Protein AF-A0A3M7BT25-F1 (afdb_monomer)

Solvent-accessible surface area (backbone atoms only — not comparable to full-atom values): 16314 Å² total; per-residue (Å²): 135,89,82,91,86,90,86,83,86,86,82,91,78,93,76,90,85,81,88,81,86,83,82,84,92,84,82,90,82,85,86,85,88,80,88,79,84,90,80,88,80,91,83,79,93,80,90,79,74,86,74,76,74,72,72,67,70,75,70,74,77,58,72,69,70,72,64,50,100,51,77,85,62,49,74,52,58,91,49,48,82,67,73,62,35,52,73,81,82,48,70,52,34,68,79,30,53,45,66,25,34,26,70,43,77,41,87,31,75,42,41,80,25,35,30,27,37,29,41,29,64,46,93,89,49,104,47,74,45,80,43,34,28,70,28,28,54,91,67,55,68,68,41,76,30,34,33,12,57,71,40,69,100,43,74,55,15,29,33,28,50,67,79,51,64,67,68,40,51,23,13,43,24,28,70,46,74,73,62,28,37,71,39,36,67,48,36,48,27,31,26,34,34,64,42,75,40,76,92,78,46,31,27,37,32,34,41,76,87,67,50,75,47,78,34,54,18,75,17,42,26,27,30,30,40,23,16,53,47,70,66,75,73,58,79,69,96,45,70,71,57,46,47,60,66,30,65,45,38,68,47,82,67,88,75,84,57,72,90,81,46,62,100,89,112

Structure (mmCIF, N/CA/C/O backbone):
data_AF-A0A3M7BT25-F1
#
_entry.id   AF-A0A3M7BT25-F1
#
loop_
_atom_site.group_PDB
_atom_site.id
_atom_site.type_symbol
_atom_site.label_atom_id
_atom_site.label_alt_id
_atom_site.label_comp_id
_atom_site.label_asym_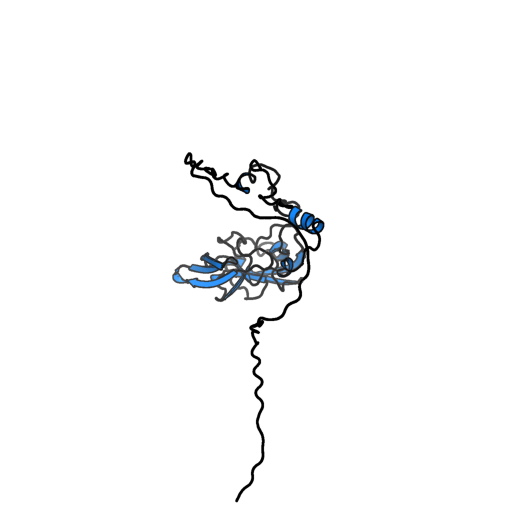id
_atom_site.label_entity_id
_atom_site.label_seq_id
_atom_site.pdbx_PDB_ins_code
_atom_site.Cartn_x
_atom_site.Cartn_y
_atom_site.Cartn_z
_atom_site.occupancy
_atom_site.B_iso_or_equiv
_atom_site.auth_seq_id
_atom_site.auth_comp_id
_atom_site.auth_asym_id
_atom_site.auth_atom_id
_atom_site.pdbx_PDB_model_num
ATOM 1 N N . ARG A 1 1 ? 48.568 -45.995 47.187 1.00 35.28 1 ARG A N 1
ATOM 2 C CA . ARG A 1 1 ? 48.588 -47.094 46.191 1.00 35.28 1 ARG A CA 1
ATOM 3 C C . ARG A 1 1 ? 48.254 -46.492 44.836 1.00 35.28 1 ARG A C 1
ATOM 5 O O . ARG A 1 1 ? 47.242 -45.820 44.724 1.00 35.28 1 ARG A O 1
ATOM 12 N N . SER A 1 2 ? 49.168 -46.647 43.888 1.00 30.34 2 SER A N 1
ATOM 13 C CA . SER A 1 2 ? 49.120 -46.165 42.507 1.00 30.34 2 SER A CA 1
ATOM 14 C C . SER A 1 2 ? 47.949 -46.734 41.707 1.00 30.34 2 SER A C 1
ATOM 16 O O . SER A 1 2 ? 47.623 -47.906 41.877 1.00 30.34 2 SER A O 1
ATOM 18 N N . THR A 1 3 ? 47.420 -45.959 40.758 1.00 33.28 3 THR A N 1
ATOM 19 C CA . THR A 1 3 ? 47.124 -46.426 39.388 1.00 33.28 3 THR A CA 1
ATOM 20 C C . THR A 1 3 ? 46.827 -45.228 38.480 1.00 33.28 3 THR A C 1
ATOM 22 O O . THR A 1 3 ? 45.961 -44.407 38.759 1.00 33.28 3 THR A O 1
ATOM 25 N N . LEU A 1 4 ? 47.625 -45.120 37.417 1.00 33.59 4 LEU A N 1
ATOM 26 C CA . LEU A 1 4 ? 47.429 -44.269 36.243 1.00 33.59 4 LEU A CA 1
ATOM 27 C C . LEU A 1 4 ? 46.441 -44.950 35.288 1.00 33.59 4 LEU A C 1
ATOM 29 O O . LEU A 1 4 ? 46.464 -46.173 35.215 1.00 33.59 4 LEU A O 1
ATOM 33 N N . LEU A 1 5 ? 45.656 -44.150 34.556 1.00 33.47 5 LEU A N 1
ATOM 34 C CA . LEU A 1 5 ? 45.035 -44.350 33.224 1.00 33.47 5 LEU A CA 1
ATOM 35 C C . LEU A 1 5 ? 44.034 -43.176 33.095 1.00 33.47 5 LEU A C 1
ATOM 37 O O . LEU A 1 5 ? 43.140 -43.050 33.916 1.00 33.47 5 LEU A O 1
ATOM 41 N N . GLY A 1 6 ? 44.176 -42.164 32.239 1.00 31.16 6 GLY A N 1
ATOM 42 C CA . GLY A 1 6 ? 44.464 -42.206 30.810 1.00 31.16 6 GLY A CA 1
ATOM 43 C C . GLY A 1 6 ? 43.181 -41.822 30.054 1.00 31.16 6 GLY A C 1
ATOM 44 O O . GLY A 1 6 ? 42.403 -42.699 29.712 1.00 31.16 6 GLY A O 1
ATOM 45 N N . GLY A 1 7 ? 42.937 -40.524 29.824 1.00 30.19 7 GLY A N 1
ATOM 46 C CA . GLY A 1 7 ? 41.763 -40.047 29.074 1.00 30.19 7 GLY A CA 1
ATOM 47 C C . GLY A 1 7 ? 41.755 -38.528 28.888 1.00 30.19 7 GLY A C 1
ATOM 48 O O . GLY A 1 7 ? 41.295 -37.796 29.757 1.00 30.19 7 GLY A O 1
ATOM 49 N N . ARG A 1 8 ? 42.317 -38.044 27.772 1.00 31.66 8 ARG A N 1
ATOM 50 C CA . ARG A 1 8 ? 42.294 -36.631 27.355 1.00 31.66 8 ARG A CA 1
ATOM 51 C C . ARG A 1 8 ? 41.113 -36.404 26.405 1.00 31.66 8 ARG A C 1
ATOM 53 O O . ARG A 1 8 ? 41.076 -37.010 25.339 1.00 31.66 8 ARG A O 1
ATOM 60 N N . GLU A 1 9 ? 40.195 -35.509 26.765 1.00 29.80 9 GLU A N 1
ATOM 61 C CA . GLU A 1 9 ? 39.169 -34.979 25.857 1.00 29.80 9 GLU A CA 1
ATOM 62 C C . GLU A 1 9 ? 39.788 -34.005 24.838 1.00 29.80 9 GLU A C 1
ATOM 64 O O . GLU A 1 9 ? 40.468 -33.038 25.193 1.00 29.80 9 GLU A O 1
ATOM 69 N N . LEU A 1 10 ? 39.534 -34.266 23.555 1.00 29.06 10 LEU A N 1
ATOM 70 C CA . LEU A 1 10 ? 39.938 -33.449 22.411 1.00 29.06 10 LEU A CA 1
ATOM 71 C C . LEU A 1 10 ? 38.915 -32.325 22.172 1.00 29.06 10 LEU A C 1
ATOM 73 O O . LEU A 1 10 ? 37.788 -32.577 21.752 1.00 29.06 10 LEU A O 1
ATOM 77 N N . ARG A 1 11 ? 39.321 -31.065 22.381 1.00 29.42 11 ARG A N 1
ATOM 78 C CA . ARG A 1 11 ? 38.614 -29.874 21.875 1.00 29.42 11 ARG A CA 1
ATOM 79 C C . ARG A 1 11 ? 39.219 -29.450 20.536 1.00 29.42 11 ARG A C 1
ATOM 81 O O . ARG A 1 11 ? 40.364 -29.010 20.489 1.00 29.42 11 ARG A O 1
ATOM 88 N N . ILE A 1 12 ? 38.433 -29.535 19.467 1.00 27.81 12 ILE A N 1
ATOM 89 C CA . ILE A 1 12 ? 38.791 -29.052 18.128 1.00 27.81 12 ILE A CA 1
ATOM 90 C C . ILE A 1 12 ? 38.560 -27.530 18.079 1.00 27.81 12 ILE A C 1
ATOM 92 O O . ILE A 1 12 ? 37.424 -27.067 18.163 1.00 27.81 12 ILE A O 1
ATOM 96 N N . ARG A 1 13 ? 39.638 -26.743 17.957 1.00 30.94 13 ARG A N 1
ATOM 97 C CA . ARG A 1 13 ? 39.611 -25.334 17.523 1.00 30.94 13 ARG A CA 1
ATOM 98 C C . ARG A 1 13 ? 40.289 -25.254 16.158 1.00 30.94 13 ARG A C 1
ATOM 100 O O . ARG A 1 13 ? 41.430 -25.679 16.025 1.00 30.94 13 ARG A O 1
ATOM 107 N N . ILE A 1 14 ? 39.589 -24.709 15.169 1.00 30.80 14 ILE A N 1
ATOM 108 C CA . ILE A 1 14 ? 40.122 -24.424 13.833 1.00 30.80 14 ILE A CA 1
ATOM 109 C C . ILE A 1 14 ? 40.561 -22.953 13.820 1.00 30.80 14 ILE A C 1
ATOM 111 O O . ILE A 1 14 ? 39.724 -22.068 13.988 1.00 30.80 14 ILE A O 1
ATOM 115 N N . SER A 1 15 ? 41.859 -22.709 13.632 1.00 30.77 15 SER A N 1
ATOM 116 C CA . SER A 1 15 ? 42.449 -21.394 13.337 1.00 30.77 15 SER A CA 1
ATOM 117 C C . SER A 1 15 ? 43.071 -21.444 11.934 1.00 30.77 15 SER A C 1
ATOM 119 O O . SER A 1 15 ? 43.760 -22.424 11.648 1.00 30.77 15 SER A O 1
ATOM 121 N N . PRO A 1 16 ? 42.883 -20.440 11.057 1.00 33.47 16 PRO A N 1
ATOM 122 C CA . PRO A 1 16 ?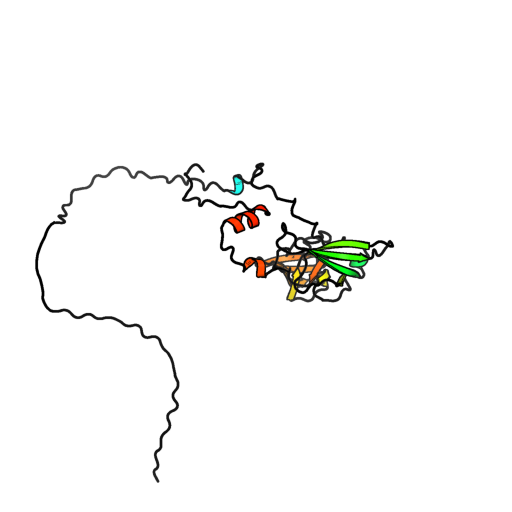 43.533 -20.418 9.748 1.00 33.47 16 PRO A CA 1
ATOM 123 C C . PRO A 1 16 ? 44.985 -19.932 9.857 1.00 33.47 16 PRO A C 1
ATOM 125 O O . PRO A 1 16 ? 45.249 -18.876 10.434 1.00 33.47 16 PRO A O 1
ATOM 128 N N . ALA A 1 17 ? 45.907 -20.709 9.290 1.00 31.00 17 ALA A N 1
ATOM 129 C CA . ALA A 1 17 ? 47.317 -20.374 9.133 1.00 31.00 17 ALA A CA 1
ATOM 130 C C . ALA A 1 17 ? 47.519 -19.360 7.993 1.00 31.00 17 ALA A C 1
ATOM 132 O O . ALA A 1 17 ? 46.952 -19.513 6.912 1.00 31.00 17 ALA A O 1
ATOM 133 N N . ALA A 1 18 ? 48.338 -18.339 8.246 1.00 32.41 18 ALA A N 1
ATOM 134 C CA . ALA A 1 18 ? 48.915 -17.465 7.233 1.00 32.41 18 ALA A CA 1
ATOM 135 C C . ALA A 1 18 ? 50.360 -17.924 6.994 1.00 32.41 18 ALA A C 1
ATOM 137 O O . ALA A 1 18 ? 51.182 -17.885 7.910 1.00 32.41 18 ALA A O 1
ATOM 138 N N . GLU A 1 19 ? 50.652 -18.399 5.786 1.00 32.16 19 GLU A N 1
ATOM 139 C CA . GLU A 1 19 ? 51.998 -18.789 5.373 1.00 32.16 19 GLU A CA 1
ATOM 140 C C . GLU A 1 19 ? 52.791 -17.553 4.933 1.00 32.16 19 GLU A C 1
ATOM 142 O O . GLU A 1 19 ? 52.460 -16.878 3.959 1.00 32.16 19 GLU A O 1
ATOM 147 N N . HIS A 1 20 ? 53.853 -17.263 5.684 1.00 29.73 20 HIS A N 1
ATOM 148 C CA . HIS A 1 20 ? 54.956 -16.400 5.277 1.00 29.73 20 HIS A CA 1
ATOM 149 C C . HIS A 1 20 ? 55.968 -17.248 4.499 1.00 29.73 20 HIS A C 1
ATOM 151 O O . HIS A 1 20 ? 56.608 -18.127 5.075 1.00 29.73 20 HIS A O 1
ATOM 157 N N . LEU A 1 21 ? 56.145 -16.963 3.210 1.00 29.98 21 LEU A N 1
ATOM 158 C CA . LEU A 1 21 ? 57.225 -17.524 2.399 1.00 29.98 21 LEU A CA 1
ATOM 159 C C . LEU A 1 21 ? 58.494 -16.680 2.585 1.00 29.98 21 LEU A C 1
ATOM 161 O O . LEU A 1 21 ? 58.547 -15.519 2.178 1.00 29.98 21 LEU A O 1
ATOM 165 N N . LYS A 1 22 ? 59.501 -17.281 3.225 1.00 29.41 22 LYS A N 1
ATOM 166 C CA . LYS A 1 22 ? 60.917 -16.921 3.088 1.00 29.41 22 LYS A CA 1
ATOM 167 C C . LYS A 1 22 ? 61.473 -17.711 1.904 1.00 29.41 22 LYS A C 1
ATOM 169 O O . LYS A 1 22 ? 61.204 -18.906 1.811 1.00 29.41 22 LYS A O 1
ATOM 174 N N . VAL A 1 23 ? 62.228 -17.060 1.027 1.00 33.03 23 VAL A N 1
ATOM 175 C CA . VAL A 1 23 ? 63.036 -17.730 0.004 1.00 33.03 23 VAL A CA 1
ATOM 176 C C . VAL A 1 23 ? 64.469 -17.261 0.201 1.00 33.03 23 VAL A C 1
ATOM 178 O O . VAL A 1 23 ? 64.724 -16.059 0.206 1.00 33.03 23 VAL A O 1
ATOM 181 N N . ASP A 1 24 ? 65.340 -18.236 0.445 1.00 28.86 24 ASP A N 1
ATOM 182 C CA . ASP A 1 24 ? 66.768 -18.091 0.698 1.00 28.86 24 ASP A CA 1
ATOM 183 C C . ASP A 1 24 ? 67.559 -17.947 -0.614 1.00 28.86 24 ASP A C 1
ATOM 185 O O . ASP A 1 24 ? 67.234 -18.560 -1.635 1.00 28.86 24 ASP A O 1
ATOM 189 N N . ASP A 1 25 ? 68.627 -17.154 -0.550 1.00 29.62 25 ASP A N 1
ATOM 190 C CA . ASP A 1 25 ? 69.616 -16.933 -1.604 1.00 29.62 25 ASP A CA 1
ATOM 191 C C . ASP A 1 25 ? 70.583 -18.126 -1.736 1.00 29.62 25 ASP A C 1
ATOM 193 O O . ASP A 1 25 ? 71.282 -18.444 -0.771 1.00 29.62 25 ASP A O 1
ATOM 197 N N . ASN A 1 26 ? 70.692 -18.747 -2.923 1.00 27.66 26 ASN A N 1
ATOM 198 C CA . ASN A 1 26 ? 71.968 -19.026 -3.618 1.00 27.66 26 ASN A CA 1
ATOM 199 C C . ASN A 1 26 ? 71.857 -20.001 -4.807 1.00 27.66 26 ASN A C 1
ATOM 201 O O . ASN A 1 26 ? 71.041 -20.916 -4.813 1.00 27.66 26 ASN A O 1
ATOM 205 N N . ALA A 1 27 ? 72.845 -19.855 -5.701 1.00 32.34 27 ALA A N 1
ATOM 206 C CA . ALA A 1 27 ? 73.341 -20.791 -6.720 1.00 32.34 27 ALA A CA 1
ATOM 207 C C . ALA A 1 27 ? 72.827 -20.631 -8.168 1.00 32.34 27 ALA A C 1
ATOM 209 O O . ALA A 1 27 ? 71.902 -21.295 -8.620 1.00 32.34 27 ALA A O 1
ATOM 210 N N . ASN A 1 28 ? 73.559 -19.783 -8.903 1.00 29.03 28 ASN A N 1
ATOM 211 C CA . ASN A 1 28 ? 74.178 -20.040 -10.211 1.00 29.03 28 ASN A CA 1
ATOM 212 C C . ASN A 1 28 ? 73.452 -20.966 -11.201 1.00 29.03 28 ASN A C 1
ATOM 214 O O . ASN A 1 28 ? 73.536 -22.186 -11.097 1.00 29.03 28 ASN A O 1
ATOM 218 N N . THR A 1 29 ? 72.924 -20.374 -12.274 1.00 33.56 29 THR A N 1
ATOM 219 C CA . THR A 1 29 ? 73.032 -20.895 -13.652 1.00 33.56 29 THR A CA 1
ATOM 220 C C . THR A 1 29 ? 72.596 -19.805 -14.640 1.00 33.56 29 THR A C 1
ATOM 222 O O . THR A 1 29 ? 71.417 -19.518 -14.803 1.00 33.56 29 THR A O 1
ATOM 225 N N . GLU A 1 30 ? 73.571 -19.165 -15.282 1.00 30.88 30 GLU A N 1
ATOM 226 C CA . GLU A 1 30 ? 73.396 -18.397 -16.525 1.00 30.88 30 GLU A CA 1
ATOM 227 C C . GLU A 1 30 ? 73.346 -19.388 -17.714 1.00 30.88 30 GLU A C 1
ATOM 229 O O . GLU A 1 30 ? 73.924 -20.475 -17.563 1.00 30.88 30 GLU A O 1
ATOM 234 N N . PRO A 1 31 ? 72.727 -19.084 -18.893 1.00 38.44 31 PRO A N 1
ATOM 235 C CA . PRO A 1 31 ? 73.414 -18.171 -19.821 1.00 38.44 31 PRO A CA 1
ATOM 236 C C . PRO A 1 31 ? 72.575 -17.418 -20.914 1.00 38.44 31 PRO A C 1
ATOM 238 O O . PRO A 1 31 ? 71.559 -17.885 -21.417 1.00 38.44 31 PRO A O 1
ATOM 241 N N . ILE A 1 32 ? 73.151 -16.274 -21.326 1.00 32.44 32 ILE A N 1
ATOM 242 C CA . ILE A 1 32 ? 73.226 -15.574 -22.643 1.00 32.44 32 ILE A CA 1
ATOM 243 C C . ILE A 1 32 ? 72.047 -14.844 -23.347 1.00 32.44 32 ILE A C 1
ATOM 245 O O . ILE A 1 32 ? 71.082 -15.452 -23.793 1.00 32.44 32 ILE A O 1
ATOM 249 N N . HIS A 1 33 ? 72.357 -13.561 -23.652 1.00 31.25 33 HIS A N 1
ATOM 250 C CA . HIS A 1 33 ? 72.032 -12.726 -24.841 1.00 31.25 33 HIS A CA 1
ATOM 251 C C . HIS A 1 33 ? 70.571 -12.217 -25.008 1.00 31.25 33 HIS A C 1
ATOM 253 O O . HIS A 1 33 ? 69.635 -12.995 -24.959 1.00 31.25 33 HIS A O 1
ATOM 259 N N . GLU A 1 34 ? 70.244 -10.942 -25.287 1.00 27.81 34 GLU A N 1
ATOM 260 C CA . GLU A 1 34 ? 71.008 -9.738 -25.653 1.00 27.81 34 GLU A CA 1
ATOM 261 C C . GLU A 1 34 ? 70.088 -8.484 -25.670 1.00 27.81 34 GLU A C 1
ATOM 263 O O . GLU A 1 34 ? 68.902 -8.624 -25.944 1.00 27.81 34 GLU A O 1
ATOM 268 N N . GLN A 1 35 ? 70.679 -7.284 -25.490 1.00 29.84 35 GLN A N 1
ATOM 269 C CA . GLN A 1 35 ? 70.254 -5.955 -26.014 1.00 29.84 35 GLN A CA 1
ATOM 270 C C . GLN A 1 35 ? 68.877 -5.384 -25.557 1.00 29.84 35 GLN A C 1
ATOM 272 O O . GLN A 1 35 ? 67.842 -6.006 -25.700 1.00 29.84 35 GLN A O 1
ATOM 277 N N . LEU A 1 36 ? 68.695 -4.145 -25.075 1.00 32.78 36 LEU A N 1
ATOM 278 C CA . LEU A 1 36 ? 69.490 -2.914 -25.087 1.00 32.78 36 LEU A CA 1
ATOM 279 C C . LEU A 1 36 ? 68.943 -1.921 -24.031 1.00 32.78 36 LEU A C 1
ATOM 281 O O . LEU A 1 36 ? 67.785 -1.520 -24.074 1.00 32.78 36 LEU A O 1
ATOM 285 N N . ARG A 1 37 ? 69.839 -1.493 -23.134 1.00 29.16 37 ARG A N 1
ATOM 286 C CA . ARG A 1 37 ? 70.090 -0.105 -22.685 1.00 29.16 37 ARG A CA 1
ATOM 287 C C . ARG A 1 37 ? 68.900 0.844 -22.437 1.00 29.16 37 ARG A C 1
ATOM 289 O O . ARG A 1 37 ? 68.496 1.594 -23.320 1.00 29.16 37 ARG A O 1
ATOM 296 N N . TRP A 1 38 ? 68.549 1.003 -21.159 1.00 27.11 38 TRP A N 1
ATOM 297 C CA . TRP A 1 38 ? 68.058 2.278 -20.625 1.00 27.11 38 TRP A CA 1
ATOM 298 C C . TRP A 1 38 ? 69.256 3.149 -20.222 1.00 27.11 38 TRP A C 1
ATOM 300 O O . TRP A 1 38 ? 69.867 2.922 -19.181 1.00 27.11 38 TRP A O 1
ATOM 310 N N . TYR A 1 39 ? 69.610 4.133 -21.051 1.00 29.16 39 TYR A N 1
ATOM 311 C CA . TYR A 1 39 ? 70.463 5.249 -20.633 1.00 29.16 39 TYR A CA 1
ATOM 312 C C . TYR A 1 39 ? 69.570 6.418 -20.223 1.00 29.16 39 TYR A C 1
ATOM 314 O O . TYR A 1 39 ? 68.878 7.007 -21.050 1.00 29.16 39 TYR A O 1
ATOM 322 N N . ALA A 1 40 ? 69.605 6.747 -18.935 1.00 32.84 40 ALA A N 1
ATOM 323 C CA . ALA A 1 40 ? 69.157 8.026 -18.419 1.00 32.84 40 ALA A CA 1
ATOM 324 C C . ALA A 1 40 ? 70.236 9.086 -18.690 1.00 32.84 40 ALA A C 1
ATOM 326 O O . ALA A 1 40 ? 71.409 8.873 -18.385 1.00 32.84 40 ALA A O 1
ATOM 327 N N . ALA A 1 41 ? 69.826 10.239 -19.213 1.00 31.44 41 ALA A N 1
ATOM 328 C CA . ALA A 1 41 ? 70.580 11.483 -19.117 1.00 31.44 41 ALA A CA 1
ATOM 329 C C . ALA A 1 41 ? 69.596 12.626 -18.792 1.00 31.44 41 ALA A C 1
ATOM 331 O O . ALA A 1 41 ? 68.538 12.699 -19.422 1.00 31.44 41 ALA A O 1
ATOM 332 N N . PRO A 1 42 ? 69.900 13.495 -17.811 1.00 41.66 42 PRO A N 1
ATOM 333 C CA . PRO A 1 42 ? 69.042 14.603 -17.409 1.00 41.66 42 PRO A CA 1
ATOM 334 C C . PRO A 1 42 ? 69.413 15.882 -18.171 1.00 41.66 42 PRO A C 1
ATOM 336 O O . PRO A 1 42 ? 70.592 16.203 -18.288 1.00 41.66 42 PRO A O 1
ATOM 339 N N . LEU A 1 43 ? 68.423 16.652 -18.632 1.00 34.62 43 LEU A N 1
ATOM 340 C CA . LEU A 1 43 ? 68.610 18.034 -19.099 1.00 34.62 43 LEU A CA 1
ATOM 341 C C . LEU A 1 43 ? 67.398 18.922 -18.731 1.00 34.62 43 LEU A C 1
ATOM 343 O O . LEU A 1 43 ? 66.332 18.397 -18.406 1.00 34.62 43 LEU A O 1
ATOM 347 N N . PRO A 1 44 ? 67.590 20.255 -18.664 1.00 34.47 44 PRO A N 1
ATOM 348 C CA . PRO A 1 44 ? 67.129 21.065 -17.543 1.00 34.47 44 PRO A CA 1
ATOM 349 C C . PRO A 1 44 ? 65.842 21.862 -17.799 1.00 34.47 44 PRO A C 1
ATOM 351 O O . PRO A 1 44 ? 65.448 22.136 -18.926 1.00 34.47 44 PRO A O 1
ATOM 354 N N . TYR A 1 45 ? 65.247 22.260 -16.673 1.00 33.69 45 TYR A N 1
ATOM 355 C CA . TYR A 1 45 ? 64.352 23.394 -16.421 1.00 33.69 45 TYR A CA 1
ATOM 356 C C . TYR A 1 45 ? 63.969 24.275 -17.628 1.00 33.69 45 TYR A C 1
ATOM 358 O O . TYR A 1 45 ? 64.720 25.161 -18.033 1.00 33.69 45 TYR A O 1
ATOM 366 N N . PHE A 1 46 ? 62.724 24.131 -18.091 1.00 31.31 46 PHE A N 1
ATOM 367 C CA . PHE A 1 46 ? 61.997 25.210 -18.757 1.00 31.31 46 PHE A CA 1
ATOM 368 C C . PHE A 1 46 ? 60.705 25.482 -17.985 1.00 31.31 46 PHE A C 1
ATOM 370 O O . PHE A 1 46 ? 59.746 24.714 -18.016 1.00 31.31 46 PHE A O 1
ATOM 377 N N . ARG A 1 47 ? 60.718 26.580 -17.229 1.00 38.38 47 ARG A N 1
ATOM 378 C CA . ARG A 1 47 ? 59.550 27.173 -16.583 1.00 38.38 47 ARG A CA 1
ATOM 379 C C . ARG A 1 47 ? 58.807 27.989 -17.635 1.00 38.38 47 ARG A C 1
ATOM 381 O O . ARG A 1 47 ? 59.355 28.972 -18.119 1.00 38.38 47 ARG A O 1
ATOM 388 N N . SER A 1 48 ? 57.566 27.641 -17.951 1.00 30.22 48 SER A N 1
ATOM 389 C CA . SER A 1 48 ? 56.512 28.638 -18.181 1.00 30.22 48 SER A CA 1
ATOM 390 C C . SER A 1 48 ? 55.153 27.992 -18.417 1.00 30.22 48 SER A C 1
ATOM 392 O O . SER A 1 48 ? 54.995 27.042 -19.178 1.00 30.22 48 SER A O 1
ATOM 394 N N . THR A 1 49 ? 54.177 28.606 -17.756 1.00 35.50 49 THR A N 1
ATOM 395 C CA . THR A 1 49 ? 52.731 28.444 -17.894 1.00 35.50 49 THR A CA 1
ATOM 396 C C . THR A 1 49 ? 52.182 27.096 -17.448 1.00 35.50 49 THR A C 1
ATOM 398 O O . THR A 1 49 ? 51.973 26.173 -18.229 1.00 35.50 49 THR A O 1
ATOM 401 N N . GLU A 1 50 ? 51.869 27.047 -16.152 1.00 36.84 50 GLU A N 1
ATOM 402 C CA . GLU A 1 50 ? 50.647 26.414 -15.667 1.00 36.84 50 GLU A CA 1
ATOM 403 C C . GLU A 1 50 ? 49.516 26.767 -16.638 1.00 36.84 50 GLU A C 1
ATOM 405 O O . GLU A 1 50 ? 48.928 27.847 -16.587 1.00 36.84 50 GLU A O 1
ATOM 410 N N . ARG A 1 51 ? 49.233 25.863 -17.577 1.00 32.88 51 ARG A N 1
ATOM 411 C CA . ARG A 1 51 ? 47.905 25.805 -18.156 1.00 32.88 51 ARG A CA 1
ATOM 412 C C . ARG A 1 51 ? 47.061 25.239 -17.031 1.00 32.88 51 ARG A C 1
ATOM 414 O O . ARG A 1 51 ? 47.037 24.035 -16.791 1.00 32.88 51 ARG A O 1
ATOM 421 N N . GLN A 1 52 ? 46.484 26.155 -16.271 1.00 37.50 52 GLN A N 1
ATOM 422 C CA . GLN A 1 52 ? 45.323 25.904 -15.452 1.00 37.50 52 GLN A CA 1
ATOM 423 C C . GLN A 1 52 ? 44.274 25.385 -16.437 1.00 37.50 52 GLN A C 1
ATOM 425 O O . GLN A 1 52 ? 43.579 26.147 -17.100 1.00 37.50 52 GLN A O 1
ATOM 430 N N . GLU A 1 53 ? 44.279 24.071 -16.672 1.00 41.03 53 GLU A N 1
ATOM 431 C CA . GLU A 1 53 ? 43.143 23.398 -17.268 1.00 41.03 53 GLU A CA 1
ATOM 432 C C . GLU A 1 53 ? 42.071 23.493 -16.197 1.00 41.03 53 GLU A C 1
ATOM 434 O O . GLU A 1 53 ? 41.910 22.623 -15.340 1.00 41.03 53 GLU A O 1
ATOM 439 N N . ASP A 1 54 ? 41.388 24.635 -16.216 1.00 38.66 54 ASP A N 1
ATOM 440 C CA . ASP A 1 54 ? 40.018 24.741 -15.796 1.00 38.66 54 ASP A CA 1
ATOM 441 C C . ASP A 1 54 ? 39.306 23.605 -16.529 1.00 38.66 54 ASP A C 1
ATOM 443 O O . ASP A 1 54 ? 38.868 23.728 -17.673 1.00 38.66 54 ASP A O 1
ATOM 447 N N . ALA A 1 55 ? 39.241 22.446 -15.871 1.00 40.22 55 ALA A N 1
ATOM 448 C CA . ALA A 1 55 ? 38.211 21.461 -16.092 1.00 40.22 55 ALA A CA 1
ATOM 449 C C . ALA A 1 55 ? 36.917 22.159 -15.680 1.00 40.22 55 ALA A C 1
ATOM 451 O O . ALA A 1 55 ? 36.367 21.925 -14.603 1.00 40.22 55 ALA A O 1
ATOM 452 N N . GLU A 1 56 ? 36.512 23.101 -16.533 1.00 42.94 56 GLU A N 1
ATOM 453 C CA . GLU A 1 56 ? 35.251 23.790 -16.554 1.00 42.94 56 GLU A CA 1
ATOM 454 C C . GLU A 1 56 ? 34.247 22.664 -16.442 1.00 42.94 56 GLU A C 1
ATOM 456 O O . GLU A 1 56 ? 34.135 21.814 -17.329 1.00 42.94 56 GLU A O 1
ATOM 461 N N . ALA A 1 57 ? 33.706 22.535 -15.233 1.00 48.19 57 ALA A N 1
ATOM 462 C CA . ALA A 1 57 ? 32.999 21.356 -14.804 1.00 48.19 57 ALA A CA 1
ATOM 463 C C . ALA A 1 57 ? 31.844 21.169 -15.774 1.00 48.19 57 ALA A C 1
ATOM 465 O O . ALA A 1 57 ? 30.832 21.856 -15.640 1.00 48.19 57 ALA A O 1
ATOM 466 N N . ALA A 1 58 ? 32.026 20.286 -16.766 1.00 44.06 58 ALA A N 1
ATOM 467 C CA . ALA A 1 58 ? 31.026 19.971 -17.764 1.00 44.06 58 ALA A CA 1
ATOM 468 C C . ALA A 1 58 ? 29.790 19.582 -16.971 1.00 44.06 58 ALA A C 1
ATOM 470 O O . ALA A 1 58 ? 29.750 18.525 -16.328 1.00 44.06 58 ALA A O 1
ATOM 471 N N . GLY A 1 59 ? 28.855 20.532 -16.885 1.00 49.44 59 GLY A N 1
ATOM 472 C CA . GLY A 1 59 ? 27.744 20.457 -15.964 1.00 49.44 59 GLY A CA 1
ATOM 473 C C . GLY A 1 59 ? 27.048 19.155 -16.272 1.00 49.44 59 GLY A C 1
ATOM 474 O O . GLY A 1 59 ? 26.574 18.971 -17.389 1.00 49.44 59 GLY A O 1
ATOM 475 N N . ARG A 1 60 ? 27.069 18.211 -15.325 1.00 51.47 60 ARG A N 1
ATOM 476 C CA . ARG A 1 60 ? 26.477 16.885 -15.511 1.00 51.47 60 ARG A CA 1
ATOM 477 C C . ARG A 1 60 ? 25.063 17.119 -16.027 1.00 51.47 60 ARG A C 1
ATOM 479 O O . ARG A 1 60 ? 24.232 17.576 -15.244 1.00 51.47 60 ARG A O 1
ATOM 486 N N . VAL A 1 61 ? 24.795 16.854 -17.309 1.00 51.25 61 VAL A N 1
ATOM 487 C CA . VAL A 1 61 ? 23.482 17.131 -17.899 1.00 51.25 61 VAL A CA 1
ATOM 488 C C . VAL A 1 61 ? 22.474 16.328 -17.095 1.00 51.25 61 VAL A C 1
ATOM 490 O O . VAL A 1 61 ? 22.422 15.092 -17.135 1.00 51.25 61 VAL A O 1
ATOM 493 N N . ILE A 1 62 ? 21.720 17.026 -16.246 1.00 58.28 62 ILE A N 1
ATOM 494 C CA . ILE A 1 62 ? 20.849 16.369 -15.289 1.00 58.28 62 ILE A CA 1
ATOM 495 C C . ILE A 1 62 ? 19.723 15.790 -16.129 1.00 58.28 62 ILE A C 1
ATOM 497 O O . ILE A 1 62 ? 18.827 16.498 -16.569 1.00 58.28 62 ILE A O 1
ATOM 501 N N . ARG A 1 63 ? 19.729 14.467 -16.317 1.00 57.44 63 ARG A N 1
ATOM 502 C CA . ARG A 1 63 ? 18.728 13.693 -17.081 1.00 57.44 63 ARG A CA 1
ATOM 503 C C . ARG A 1 63 ? 17.270 14.011 -16.702 1.00 57.44 63 ARG A C 1
ATOM 505 O O . ARG A 1 63 ? 16.345 13.667 -17.433 1.00 57.44 63 ARG A O 1
ATOM 512 N N . ASN A 1 64 ? 17.060 14.645 -15.548 1.00 55.66 64 ASN A N 1
ATOM 513 C CA . ASN A 1 64 ? 15.785 15.188 -15.097 1.00 55.66 64 ASN A CA 1
ATOM 514 C C . ASN A 1 64 ? 15.263 16.340 -15.987 1.00 55.66 64 ASN A C 1
ATOM 516 O O . ASN A 1 64 ? 14.054 16.432 -16.147 1.00 55.66 64 ASN A O 1
ATOM 520 N N . GLN A 1 65 ? 16.126 17.133 -16.636 1.00 54.56 65 GLN A N 1
ATOM 521 C CA . GLN A 1 65 ? 15.742 18.174 -17.604 1.00 54.56 65 GLN A CA 1
ATOM 522 C C . GLN A 1 65 ? 15.125 17.591 -18.889 1.00 54.56 65 GLN A C 1
ATOM 524 O O . GLN A 1 65 ? 14.220 18.190 -19.461 1.00 54.56 65 GLN A O 1
ATOM 529 N N . ARG A 1 66 ? 15.500 16.362 -19.292 1.00 55.41 66 ARG A N 1
ATOM 530 C CA . ARG A 1 66 ? 14.828 15.639 -20.393 1.00 55.41 66 ARG A CA 1
ATOM 531 C C . ARG A 1 66 ? 13.424 15.135 -20.017 1.00 55.41 66 ARG A C 1
ATOM 533 O O . ARG A 1 66 ? 12.659 14.770 -20.906 1.00 55.41 66 ARG A O 1
ATOM 540 N N . LYS A 1 67 ? 13.038 15.135 -18.730 1.00 60.66 67 LYS A N 1
ATOM 541 C CA . LYS A 1 67 ? 11.668 14.807 -18.274 1.00 60.66 67 LYS A CA 1
ATOM 542 C C . LYS A 1 67 ? 10.709 16.005 -18.399 1.00 60.66 67 LYS A C 1
ATOM 544 O O . LYS A 1 67 ? 9.893 16.227 -17.509 1.00 60.66 67 LYS A O 1
ATOM 549 N N . GLY A 1 68 ? 10.83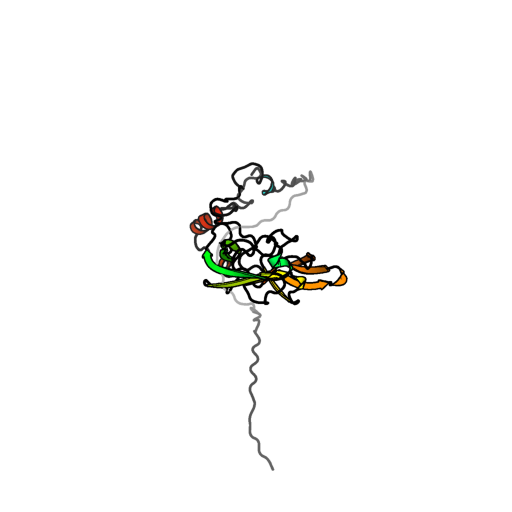3 16.778 -19.477 1.00 60.75 68 GLY A N 1
ATOM 550 C CA . GLY A 1 68 ? 9.910 17.855 -19.842 1.00 60.75 68 GLY A CA 1
ATOM 551 C C . GLY A 1 68 ? 8.703 17.345 -20.641 1.00 60.75 68 GLY A C 1
ATOM 552 O O . GLY A 1 68 ? 8.329 16.179 -20.541 1.00 60.75 68 GLY A O 1
ATOM 553 N N . ARG A 1 69 ? 8.128 18.211 -21.485 1.00 58.59 69 ARG A N 1
ATOM 554 C CA . ARG A 1 69 ? 6.942 17.979 -22.349 1.00 58.59 69 ARG A CA 1
ATOM 555 C C . ARG A 1 69 ? 7.034 16.807 -23.355 1.00 58.59 69 ARG A C 1
ATOM 557 O O . ARG A 1 69 ? 6.095 16.597 -24.116 1.00 58.59 69 ARG A O 1
ATOM 564 N N . GLY A 1 70 ? 8.134 16.055 -23.391 1.00 63.88 70 GLY A N 1
ATOM 565 C CA . GLY A 1 70 ? 8.345 14.955 -24.335 1.00 63.88 70 GLY A CA 1
ATOM 566 C C . GLY A 1 70 ? 7.608 13.661 -23.964 1.00 63.88 70 GLY A C 1
ATOM 567 O O . GLY A 1 70 ? 7.479 13.308 -22.791 1.00 63.88 70 GLY A O 1
ATOM 568 N N . SER A 1 71 ? 7.198 12.894 -24.979 1.00 64.06 71 SER A N 1
ATOM 569 C CA . SER A 1 71 ? 6.479 11.611 -24.844 1.00 64.06 71 SER A CA 1
ATOM 570 C C . SER A 1 71 ? 7.290 10.488 -24.179 1.00 64.06 71 SER A C 1
ATOM 572 O O . SER A 1 71 ? 6.721 9.517 -23.680 1.00 64.06 71 SER A O 1
ATOM 574 N N . ILE A 1 72 ? 8.619 10.635 -24.126 1.00 63.91 72 ILE A N 1
ATOM 575 C CA . ILE A 1 72 ? 9.579 9.637 -23.619 1.00 63.91 72 ILE A CA 1
ATOM 576 C C . ILE A 1 72 ? 9.334 9.294 -22.139 1.00 63.91 72 ILE A C 1
ATOM 578 O O . ILE A 1 72 ? 9.634 8.187 -21.693 1.00 63.91 72 ILE A O 1
ATOM 582 N N . PHE A 1 73 ? 8.778 10.231 -21.366 1.00 66.44 73 PHE A N 1
ATOM 583 C CA . PHE A 1 73 ? 8.514 10.052 -19.939 1.00 66.44 73 PHE A CA 1
ATOM 584 C C . PHE A 1 73 ? 7.024 10.138 -19.592 1.00 66.44 73 PHE A C 1
ATOM 586 O O . PHE A 1 73 ? 6.686 10.445 -18.448 1.00 66.44 73 PHE A O 1
ATOM 593 N N . THR A 1 74 ? 6.119 9.863 -20.529 1.00 71.44 74 THR A N 1
ATOM 594 C CA . THR A 1 74 ? 4.680 9.804 -20.234 1.00 71.44 74 THR A CA 1
ATOM 595 C C . THR A 1 74 ? 4.340 8.528 -19.458 1.00 71.44 74 THR A C 1
ATOM 597 O O . THR A 1 74 ? 4.911 7.463 -19.686 1.00 71.44 74 THR A O 1
ATOM 600 N N . ALA A 1 75 ? 3.426 8.618 -18.489 1.00 68.88 75 ALA A N 1
ATOM 601 C CA . ALA A 1 75 ? 2.945 7.439 -17.775 1.00 68.88 75 ALA A CA 1
ATOM 602 C C . ALA A 1 75 ? 2.054 6.583 -18.692 1.00 68.88 75 ALA A C 1
ATOM 604 O O . ALA A 1 75 ? 1.051 7.065 -19.212 1.00 68.88 75 ALA A O 1
ATOM 605 N N . HIS A 1 76 ? 2.384 5.301 -18.860 1.00 73.88 76 HIS A N 1
ATOM 606 C CA . HIS A 1 76 ? 1.548 4.363 -19.609 1.00 73.88 76 HIS A CA 1
ATOM 607 C C . HIS A 1 76 ? 0.358 3.909 -18.751 1.00 73.88 76 HIS A C 1
ATOM 609 O O . HIS A 1 76 ? 0.483 3.025 -17.908 1.00 73.88 76 HIS A O 1
ATOM 615 N N . THR A 1 77 ? -0.807 4.525 -18.947 1.00 74.12 77 THR A N 1
ATOM 616 C CA . THR A 1 77 ? -2.033 4.219 -18.186 1.00 74.12 77 THR A CA 1
ATOM 617 C C . THR A 1 77 ? -2.864 3.083 -18.777 1.00 74.12 77 THR A C 1
ATOM 619 O O . THR A 1 77 ? -3.635 2.480 -18.040 1.00 74.12 77 THR A O 1
ATOM 622 N N . ARG A 1 78 ? -2.670 2.723 -20.056 1.00 79.06 78 ARG A N 1
ATOM 623 C CA . ARG A 1 78 ? -3.451 1.683 -20.766 1.00 79.06 78 ARG A CA 1
ATOM 624 C C . ARG A 1 78 ? -3.465 0.316 -20.070 1.00 79.06 78 ARG A C 1
ATOM 626 O O . ARG A 1 78 ? -4.391 -0.460 -20.259 1.00 79.06 78 ARG A O 1
ATOM 633 N N . LEU A 1 79 ? -2.419 0.002 -19.308 1.00 81.75 79 LEU A N 1
ATOM 634 C CA . LEU A 1 79 ? -2.254 -1.293 -18.645 1.00 81.75 79 LEU A CA 1
ATOM 635 C C . LEU A 1 79 ? -2.677 -1.285 -17.172 1.00 81.75 79 LEU A C 1
ATOM 637 O O . LEU A 1 79 ? -2.593 -2.331 -16.534 1.00 81.75 79 LEU A O 1
ATOM 641 N N . ASN A 1 80 ? -3.121 -0.136 -16.649 1.00 83.88 80 ASN A N 1
ATOM 642 C CA . ASN A 1 80 ? -3.734 -0.047 -15.329 1.00 83.88 80 ASN A CA 1
ATOM 643 C C . ASN A 1 80 ? -5.190 -0.493 -15.445 1.00 83.88 80 ASN A C 1
ATOM 645 O O . ASN A 1 80 ? -6.007 0.217 -16.028 1.00 83.88 80 ASN A O 1
ATOM 649 N N . LYS A 1 81 ? -5.521 -1.655 -14.883 1.00 87.50 81 LYS A N 1
ATOM 650 C CA . LYS A 1 81 ? -6.875 -2.219 -15.014 1.00 87.50 81 LYS A CA 1
ATOM 651 C C . LYS A 1 81 ? -7.944 -1.403 -14.291 1.00 87.50 81 LYS A C 1
ATOM 653 O O . LYS A 1 81 ? -9.049 -1.256 -14.799 1.00 87.50 81 LYS A O 1
ATOM 658 N N . ALA A 1 82 ? -7.632 -0.919 -13.092 1.00 89.56 82 ALA A N 1
ATOM 659 C CA . ALA A 1 82 ? -8.578 -0.207 -12.242 1.00 89.56 82 ALA A CA 1
ATOM 660 C C . ALA A 1 82 ? -7.851 0.695 -11.226 1.00 89.56 82 ALA A C 1
ATOM 662 O O . ALA A 1 82 ? -6.673 0.473 -10.910 1.00 89.56 82 ALA A O 1
ATOM 663 N N . PRO A 1 83 ? -8.522 1.726 -10.684 1.00 89.81 83 PRO A N 1
ATOM 664 C CA . PRO A 1 83 ? -7.957 2.536 -9.615 1.00 89.81 83 PRO A CA 1
ATOM 665 C C . PRO A 1 83 ? -7.865 1.726 -8.314 1.00 89.81 83 PRO A C 1
ATOM 667 O O . PRO A 1 83 ? -8.875 1.353 -7.734 1.00 89.81 83 PRO A O 1
ATOM 670 N N . ALA A 1 84 ? -6.651 1.498 -7.806 1.00 91.44 84 ALA A N 1
ATOM 671 C CA . ALA A 1 84 ? -6.457 0.784 -6.539 1.00 91.44 84 ALA A CA 1
ATOM 672 C C . ALA A 1 84 ? -6.692 1.699 -5.325 1.00 91.44 84 ALA A C 1
ATOM 674 O O . ALA A 1 84 ? -5.735 2.146 -4.686 1.00 91.44 84 ALA A O 1
ATOM 675 N N . LYS A 1 85 ? -7.944 2.065 -5.065 1.00 92.75 85 LYS A N 1
ATOM 676 C CA . LYS A 1 85 ? -8.339 2.995 -4.001 1.00 92.75 85 LYS A CA 1
ATOM 677 C C . LYS A 1 85 ? -9.178 2.251 -2.973 1.00 92.75 85 LYS A C 1
ATOM 679 O O . LYS A 1 85 ? -10.053 1.488 -3.359 1.00 92.75 85 LYS A O 1
ATOM 684 N N . LEU A 1 86 ? -8.955 2.515 -1.684 1.00 92.81 86 LEU A N 1
ATOM 685 C CA . LEU A 1 86 ? -9.873 2.084 -0.619 1.00 92.81 86 LEU A CA 1
ATOM 686 C C . LEU A 1 86 ? -11.287 2.603 -0.898 1.00 92.81 86 LEU A C 1
ATOM 688 O O . LEU A 1 86 ? -11.459 3.504 -1.717 1.00 92.81 86 LEU A O 1
ATOM 692 N N . ARG A 1 87 ? -12.305 2.086 -0.215 1.00 92.62 87 ARG A N 1
ATOM 693 C CA . ARG A 1 87 ? -13.670 2.612 -0.335 1.00 92.62 87 ARG A CA 1
ATOM 694 C C . ARG A 1 87 ? -13.745 4.096 0.023 1.00 92.62 87 ARG A C 1
ATOM 696 O O . ARG A 1 87 ? -12.895 4.642 0.739 1.00 92.62 87 ARG A O 1
ATOM 703 N N . THR A 1 88 ? -14.775 4.761 -0.480 1.00 90.38 88 THR A N 1
ATOM 704 C CA . THR A 1 88 ? -15.123 6.114 -0.035 1.00 90.38 88 THR A CA 1
ATOM 705 C C . THR A 1 88 ? -15.393 6.107 1.470 1.00 90.38 88 THR A C 1
ATOM 707 O O . THR A 1 88 ? -16.020 5.184 1.977 1.00 90.38 88 THR A O 1
ATOM 710 N N . TYR A 1 89 ? -14.896 7.116 2.186 1.00 89.56 89 TYR A N 1
ATOM 711 C CA . TYR A 1 89 ? -15.032 7.194 3.641 1.00 89.56 89 TYR A CA 1
ATOM 712 C C . TYR A 1 89 ? -16.438 7.655 4.054 1.00 89.56 89 TYR A C 1
ATOM 714 O O . TYR A 1 89 ? -16.685 8.848 4.271 1.00 89.56 89 TYR A O 1
ATOM 722 N N . ASP A 1 90 ? -17.361 6.697 4.107 1.00 89.38 90 ASP A N 1
ATOM 723 C CA . ASP A 1 90 ? -18.777 6.888 4.414 1.00 89.38 90 ASP A CA 1
ATOM 724 C C . ASP A 1 90 ? -19.086 6.802 5.923 1.00 89.38 90 ASP A C 1
ATOM 726 O O . ASP A 1 90 ? -18.201 6.656 6.769 1.00 89.38 90 ASP A O 1
ATOM 730 N N . TYR A 1 91 ? -20.363 6.956 6.278 1.00 88.44 91 TYR A N 1
ATOM 731 C CA . TYR A 1 91 ? -20.824 6.868 7.665 1.00 88.44 91 TYR A CA 1
ATOM 732 C C . TYR A 1 91 ? -20.676 5.455 8.252 1.00 88.44 91 TYR A C 1
ATOM 734 O O . TYR A 1 91 ? -20.359 5.326 9.437 1.00 88.44 91 TYR A O 1
ATOM 742 N N . ALA A 1 92 ? -20.875 4.417 7.430 1.00 87.94 92 ALA A N 1
ATOM 743 C CA . ALA A 1 92 ? -20.793 3.023 7.853 1.00 87.94 92 ALA A CA 1
ATOM 744 C C . ALA A 1 92 ? -19.372 2.666 8.310 1.00 87.94 92 ALA A C 1
ATOM 746 O O . ALA A 1 92 ? -19.204 2.059 9.364 1.00 87.94 92 ALA A O 1
ATOM 747 N N . GLU A 1 93 ? -18.345 3.114 7.585 1.00 88.38 93 GLU A N 1
ATOM 748 C CA . GLU A 1 93 ? -16.949 2.910 7.980 1.00 88.38 93 GLU A CA 1
ATOM 749 C C . GLU A 1 93 ? -16.528 3.749 9.196 1.00 88.38 93 GLU A C 1
ATOM 751 O O . GLU A 1 93 ? -15.668 3.318 9.967 1.00 88.38 93 GLU A O 1
ATOM 756 N N . ARG A 1 94 ? -17.127 4.933 9.394 1.00 88.19 94 ARG A N 1
ATOM 757 C CA . ARG A 1 94 ? -16.824 5.817 10.537 1.00 88.19 94 ARG A CA 1
ATOM 758 C C . ARG A 1 94 ? -17.296 5.249 11.873 1.00 88.19 94 ARG A C 1
ATOM 760 O O . ARG A 1 94 ? -16.549 5.306 12.848 1.00 88.19 94 ARG A O 1
ATOM 767 N N . HIS A 1 95 ? -18.532 4.756 11.923 1.00 88.81 95 HIS A N 1
ATOM 768 C CA . HIS A 1 95 ? -19.185 4.356 13.178 1.00 88.81 95 HIS A CA 1
ATOM 769 C C . HIS A 1 95 ? -19.279 2.841 13.364 1.00 88.81 95 HIS A C 1
ATOM 771 O O . HIS A 1 95 ? -19.457 2.376 14.487 1.00 88.81 95 HIS A O 1
ATOM 777 N N . GLY A 1 96 ? -19.148 2.067 12.289 1.00 91.19 96 GLY A N 1
ATOM 778 C CA . GLY A 1 96 ? -19.265 0.618 12.323 1.00 91.19 96 GLY A CA 1
ATOM 779 C C . GLY A 1 96 ? -18.242 -0.048 11.419 1.00 91.19 96 GLY A C 1
ATOM 780 O O . GLY A 1 96 ? -17.052 0.277 11.447 1.00 91.19 96 GLY A O 1
ATOM 781 N N . TYR A 1 97 ? -18.715 -1.015 10.644 1.00 92.44 97 TYR A N 1
ATOM 782 C CA . TYR A 1 97 ? -17.957 -1.648 9.582 1.00 92.44 97 TYR A CA 1
ATOM 783 C C . TYR A 1 97 ? -18.892 -2.045 8.440 1.00 92.44 97 TYR A C 1
ATOM 785 O O . TYR A 1 97 ? -20.086 -2.272 8.633 1.00 92.44 97 TYR A O 1
ATOM 793 N N . ILE A 1 98 ? -18.330 -2.184 7.246 1.00 93.44 98 ILE A N 1
ATOM 794 C CA . ILE A 1 98 ? -18.991 -2.766 6.086 1.00 93.44 98 ILE A CA 1
ATOM 795 C C . ILE A 1 98 ? -18.258 -4.043 5.680 1.00 93.44 98 ILE A C 1
ATOM 797 O O . ILE A 1 98 ? -17.028 -4.085 5.604 1.00 93.44 98 ILE A O 1
ATOM 801 N N . ARG A 1 99 ? -19.026 -5.106 5.433 1.00 93.88 99 ARG A N 1
ATOM 802 C CA . ARG A 1 99 ? -18.498 -6.397 4.987 1.00 93.88 99 ARG A CA 1
ATOM 803 C C . ARG A 1 99 ? -18.473 -6.455 3.462 1.00 93.88 99 ARG A C 1
ATOM 805 O O . ARG A 1 99 ? -19.496 -6.240 2.809 1.00 93.88 99 ARG A O 1
ATOM 812 N N . GLY A 1 100 ? -17.318 -6.798 2.912 1.00 94.88 100 GLY A N 1
ATOM 813 C CA . GLY A 1 100 ? -17.113 -7.117 1.506 1.00 94.88 100 GLY A CA 1
ATOM 814 C C . GLY A 1 100 ? -16.629 -8.552 1.316 1.00 94.88 100 GLY A C 1
ATOM 815 O O . GLY A 1 100 ? -16.122 -9.176 2.246 1.00 94.88 100 GLY A O 1
ATOM 816 N N . VAL A 1 101 ? -16.789 -9.074 0.103 1.00 96.12 101 VAL A N 1
ATOM 817 C CA . VAL A 1 101 ? -16.277 -10.391 -0.308 1.00 96.12 101 VAL A CA 1
ATOM 818 C C . VAL A 1 101 ? -15.279 -10.202 -1.438 1.00 96.12 101 VAL A C 1
ATOM 820 O O . VAL A 1 101 ? -15.586 -9.539 -2.434 1.00 96.12 101 VAL A O 1
ATOM 823 N N . VAL A 1 102 ? -14.092 -10.792 -1.312 1.00 96.94 102 VAL A N 1
ATOM 824 C CA . VAL A 1 102 ? -13.098 -10.822 -2.390 1.00 96.94 102 VAL A CA 1
ATOM 825 C C . VAL A 1 102 ? -13.628 -11.717 -3.509 1.00 96.94 102 VAL A C 1
ATOM 827 O O . VAL A 1 102 ? -13.757 -12.924 -3.337 1.00 96.94 102 VAL A O 1
ATOM 830 N N . ARG A 1 103 ? -13.952 -11.142 -4.666 1.00 95.81 103 ARG A N 1
ATOM 831 C CA . ARG A 1 103 ? -14.437 -11.900 -5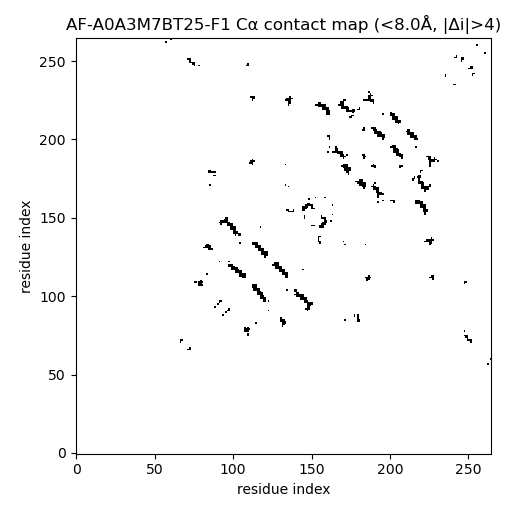.829 1.00 95.81 103 ARG A CA 1
ATOM 832 C C . ARG A 1 103 ? -13.293 -12.516 -6.619 1.00 95.81 103 ARG A C 1
ATOM 834 O O . ARG A 1 103 ? -13.368 -13.673 -7.003 1.00 95.81 103 ARG A O 1
ATOM 841 N N . GLU A 1 104 ? -12.255 -11.728 -6.868 1.00 95.62 104 GLU A N 1
ATOM 842 C CA . GLU A 1 104 ? -11.164 -12.096 -7.767 1.00 95.62 104 GLU A CA 1
ATOM 843 C C . GLU A 1 104 ? -9.891 -11.336 -7.376 1.00 95.62 104 GLU A C 1
ATOM 845 O O . GLU A 1 104 ? -9.955 -10.155 -7.019 1.00 95.62 104 GLU A O 1
ATOM 850 N N . ILE A 1 105 ? -8.735 -11.993 -7.489 1.00 95.19 105 ILE A N 1
ATOM 851 C CA . ILE A 1 105 ? -7.422 -11.351 -7.393 1.00 95.19 105 ILE A CA 1
ATOM 852 C C . ILE A 1 105 ? -6.851 -11.236 -8.803 1.00 95.19 105 ILE A C 1
ATOM 854 O O . ILE A 1 105 ? -6.612 -12.226 -9.488 1.00 95.19 105 ILE A O 1
ATOM 858 N N . VAL A 1 106 ? -6.639 -10.004 -9.244 1.00 94.19 106 VAL A N 1
ATOM 859 C CA . VAL A 1 106 ? -6.323 -9.659 -10.623 1.00 94.19 106 VAL A CA 1
ATOM 860 C C . VAL A 1 106 ? -4.889 -9.165 -10.727 1.00 94.19 106 VAL A C 1
ATOM 862 O O . VAL A 1 106 ? -4.473 -8.236 -10.035 1.00 94.19 106 VAL A O 1
ATOM 865 N N . HIS A 1 107 ? -4.138 -9.727 -11.671 1.00 92.19 107 HIS A N 1
ATOM 866 C CA . HIS A 1 107 ? -2.834 -9.188 -12.037 1.00 92.19 107 HIS A CA 1
ATOM 867 C C . HIS A 1 107 ? -2.983 -7.840 -12.765 1.00 92.19 107 HIS A C 1
ATOM 869 O O . HIS A 1 107 ? -3.580 -7.790 -13.844 1.00 92.19 107 HIS A O 1
ATOM 875 N N . ASP A 1 108 ? -2.439 -6.764 -12.195 1.00 89.56 108 ASP A N 1
ATOM 876 C CA . ASP A 1 108 ? -2.366 -5.428 -12.801 1.00 89.56 108 ASP A CA 1
ATOM 877 C C . ASP A 1 108 ? -0.935 -5.186 -13.305 1.00 89.56 108 ASP A C 1
ATOM 879 O O . ASP A 1 108 ? 0.006 -5.143 -12.523 1.00 89.56 108 ASP A O 1
ATOM 883 N N . ALA A 1 109 ? -0.721 -5.080 -14.617 1.00 84.88 109 ALA A N 1
ATOM 884 C CA . ALA A 1 109 ? 0.643 -5.012 -15.158 1.00 84.88 109 ALA A CA 1
ATOM 885 C C . ALA A 1 109 ? 1.314 -3.650 -14.888 1.00 84.88 109 ALA A C 1
ATOM 887 O O . ALA A 1 109 ? 2.536 -3.573 -14.706 1.00 84.88 109 ALA A O 1
ATOM 888 N N . GLY A 1 110 ? 0.521 -2.571 -14.843 1.00 82.69 110 GLY A N 1
ATOM 889 C CA . GLY A 1 110 ? 1.018 -1.214 -14.596 1.00 82.69 110 GLY A CA 1
ATOM 890 C C . GLY A 1 110 ? 1.417 -0.966 -13.136 1.00 82.69 110 GLY A C 1
ATOM 891 O O . GLY A 1 110 ? 2.342 -0.198 -12.849 1.00 82.69 110 GLY A O 1
ATOM 892 N N . ARG A 1 111 ? 0.802 -1.693 -12.200 1.00 82.19 111 ARG A N 1
ATOM 893 C CA . ARG A 1 111 ? 1.034 -1.601 -10.758 1.00 82.19 111 ARG A CA 1
ATOM 894 C C . ARG A 1 111 ? 1.687 -2.894 -10.305 1.00 82.19 111 ARG A C 1
ATOM 896 O O . ARG A 1 111 ? 1.076 -3.938 -10.335 1.00 82.19 111 ARG A O 1
ATOM 903 N N . GLY A 1 112 ? 2.946 -2.861 -9.873 1.00 84.75 112 GLY A N 1
ATOM 904 C CA . GLY A 1 112 ? 3.677 -4.096 -9.533 1.00 84.75 112 GLY A CA 1
ATOM 905 C C . GLY A 1 112 ? 3.007 -5.011 -8.489 1.00 84.75 112 GLY A C 1
ATOM 906 O O . GLY A 1 112 ? 3.456 -6.144 -8.356 1.00 84.75 112 GLY A O 1
ATOM 907 N N . ALA A 1 113 ? 1.986 -4.522 -7.775 1.00 92.38 113 ALA A N 1
ATOM 908 C CA . ALA A 1 113 ? 1.151 -5.258 -6.834 1.00 92.38 113 ALA A CA 1
ATOM 909 C C . ALA A 1 113 ? -0.169 -5.721 -7.489 1.00 92.38 113 ALA A C 1
ATOM 911 O O . ALA A 1 113 ? -0.768 -4.946 -8.242 1.00 92.38 113 ALA A O 1
ATOM 912 N N . PRO A 1 114 ? -0.658 -6.934 -7.176 1.00 94.56 114 PRO A N 1
ATOM 913 C CA . PRO A 1 114 ? -1.959 -7.399 -7.644 1.00 94.56 114 PRO A CA 1
ATOM 914 C C . PRO A 1 114 ? -3.112 -6.610 -7.005 1.00 94.56 114 PRO A C 1
ATOM 916 O O . PRO A 1 114 ? -2.970 -5.997 -5.943 1.00 94.56 114 PRO A O 1
ATOM 919 N N . LEU A 1 115 ? -4.267 -6.634 -7.667 1.00 95.06 115 LEU A N 1
ATOM 920 C CA . LEU A 1 115 ? -5.493 -5.994 -7.200 1.00 95.06 115 LEU A CA 1
ATOM 921 C C . LEU A 1 115 ? -6.481 -7.029 -6.679 1.00 95.06 115 LEU A C 1
ATOM 923 O O . LEU A 1 115 ? -6.669 -8.066 -7.302 1.00 95.06 115 LEU A O 1
ATOM 927 N N . ALA A 1 116 ? -7.171 -6.714 -5.592 1.00 96.19 116 ALA A N 1
ATOM 928 C CA . ALA A 1 116 ? -8.337 -7.460 -5.144 1.00 96.19 116 ALA A CA 1
ATOM 929 C C . ALA A 1 116 ? -9.602 -6.729 -5.610 1.00 96.19 116 ALA A C 1
ATOM 931 O O . ALA A 1 116 ? -9.806 -5.562 -5.269 1.00 96.19 116 ALA A O 1
ATOM 932 N N . LYS A 1 117 ? -10.459 -7.408 -6.379 1.00 95.88 117 LYS A N 1
ATOM 933 C CA . LYS A 1 117 ? -11.831 -6.956 -6.633 1.00 95.88 117 LYS A CA 1
ATOM 934 C C . LYS A 1 117 ? -12.688 -7.389 -5.454 1.00 95.88 117 LYS A C 1
ATOM 936 O O . LYS A 1 117 ? -12.949 -8.581 -5.284 1.00 95.88 117 LYS A O 1
ATOM 941 N N . VAL A 1 118 ? -13.125 -6.433 -4.649 1.00 95.94 118 VAL A N 1
ATOM 942 C CA . VAL A 1 118 ? -13.952 -6.688 -3.472 1.00 95.94 118 VAL A CA 1
ATOM 943 C C . VAL A 1 118 ? -15.343 -6.141 -3.718 1.00 95.94 118 VAL A C 1
ATOM 945 O O . VAL A 1 118 ? -15.532 -4.986 -4.090 1.00 95.94 118 VAL A O 1
ATOM 948 N N . MET A 1 119 ? -16.330 -7.000 -3.523 1.00 95.38 119 MET A N 1
ATOM 949 C CA . MET A 1 119 ? -17.729 -6.657 -3.679 1.00 95.38 119 MET A CA 1
ATOM 950 C C . MET A 1 119 ? -18.323 -6.336 -2.314 1.00 95.38 119 MET A C 1
ATOM 952 O O . MET A 1 119 ? -18.373 -7.199 -1.438 1.00 95.38 119 MET A O 1
ATOM 956 N N . PHE A 1 120 ? -18.799 -5.109 -2.156 1.00 94.00 120 PHE A N 1
ATOM 957 C CA . PHE A 1 120 ? -19.515 -4.647 -0.975 1.00 94.00 120 PHE A CA 1
ATOM 958 C C . PHE A 1 120 ? -21.002 -4.565 -1.262 1.00 94.00 120 PHE A C 1
ATOM 960 O O . PHE A 1 120 ? -21.425 -4.217 -2.366 1.00 94.00 120 PHE A O 1
ATOM 967 N N . ARG A 1 121 ? -21.803 -4.843 -0.240 1.00 90.56 121 ARG A N 1
ATOM 968 C CA . ARG A 1 121 ? -23.234 -4.560 -0.275 1.00 90.56 121 ARG A CA 1
ATOM 969 C C . ARG A 1 121 ? -23.445 -3.119 0.170 1.00 90.56 121 ARG A C 1
ATOM 971 O O . ARG A 1 121 ? -22.932 -2.740 1.215 1.00 90.56 121 ARG A O 1
ATOM 978 N N . ASP A 1 122 ? -24.133 -2.319 -0.634 1.00 86.75 122 ASP A N 1
ATOM 979 C CA . ASP A 1 122 ? -24.423 -0.926 -0.296 1.00 86.75 122 ASP A CA 1
ATOM 980 C C . ASP A 1 122 ? -25.271 -0.874 0.994 1.00 86.75 122 ASP A C 1
ATOM 982 O O . ASP A 1 122 ? -26.258 -1.610 1.093 1.00 86.75 122 ASP A O 1
ATOM 986 N N . PRO A 1 123 ? -24.879 -0.072 2.002 1.00 80.00 123 PRO A N 1
ATOM 987 C CA . PRO A 1 123 ? -25.631 0.036 3.249 1.00 80.00 123 PRO A CA 1
ATOM 988 C C . PRO A 1 123 ? -26.957 0.799 3.095 1.00 80.00 123 PRO A C 1
ATOM 990 O O . PRO A 1 123 ? -27.840 0.628 3.927 1.00 80.00 123 PRO A O 1
ATOM 993 N N . TYR A 1 124 ? -27.115 1.626 2.054 1.00 81.44 124 TYR A N 1
ATOM 994 C CA . TYR A 1 124 ? -28.288 2.487 1.858 1.00 81.44 124 TYR A CA 1
ATOM 995 C C . TYR A 1 124 ? -29.227 2.010 0.750 1.00 81.44 124 TYR A C 1
ATOM 997 O O . TYR A 1 124 ? -30.426 2.270 0.797 1.00 81.44 124 TYR A O 1
ATOM 1005 N N . ARG A 1 125 ? -28.696 1.354 -0.287 1.00 82.94 125 ARG A N 1
ATOM 1006 C CA . ARG A 1 125 ? -29.473 0.877 -1.444 1.00 82.94 125 ARG A CA 1
ATOM 1007 C C . ARG A 1 125 ? -29.316 -0.630 -1.610 1.00 82.94 125 ARG A C 1
ATOM 1009 O O . ARG A 1 125 ? -28.291 -1.197 -1.266 1.00 82.94 125 ARG A O 1
ATOM 1016 N N . TYR A 1 126 ? -30.281 -1.292 -2.244 1.00 82.12 126 TYR A N 1
ATOM 1017 C CA . TYR A 1 126 ? -30.143 -2.698 -2.649 1.00 82.12 126 TYR A CA 1
ATOM 1018 C C . TYR A 1 126 ? -29.239 -2.841 -3.888 1.00 82.12 126 TYR A C 1
ATOM 1020 O O . TYR A 1 126 ? -29.671 -3.283 -4.949 1.00 82.12 126 TYR A O 1
ATOM 1028 N N . LYS A 1 127 ? -27.977 -2.411 -3.778 1.00 87.75 127 LYS A N 1
ATOM 1029 C CA . LYS A 1 127 ? -26.969 -2.477 -4.843 1.00 87.75 127 LYS A CA 1
ATOM 1030 C C . LYS A 1 127 ? -25.674 -3.096 -4.327 1.00 87.75 127 LYS A C 1
ATOM 1032 O O . LYS A 1 127 ? -25.370 -3.058 -3.137 1.00 87.75 127 LYS A O 1
ATOM 1037 N N . GLN A 1 128 ? -24.915 -3.687 -5.240 1.00 88.31 128 GLN A N 1
ATOM 1038 C CA . GLN A 1 128 ? -23.572 -4.189 -4.967 1.00 88.31 128 GLN A CA 1
ATOM 1039 C C . GLN A 1 128 ? -22.568 -3.233 -5.608 1.00 88.31 128 GLN A C 1
ATOM 1041 O O . GLN A 1 128 ? -22.684 -2.920 -6.791 1.00 88.31 128 GLN A O 1
ATOM 1046 N N . HIS A 1 129 ? -21.593 -2.773 -4.828 1.00 89.88 129 HIS A N 1
ATOM 1047 C CA . HIS A 1 129 ? -20.495 -1.941 -5.314 1.00 89.88 129 HIS A CA 1
ATOM 1048 C C . HIS A 1 129 ? -19.231 -2.774 -5.384 1.00 89.88 129 HIS A C 1
ATOM 1050 O O . HIS A 1 129 ? -18.818 -3.376 -4.392 1.00 89.88 129 HIS A O 1
ATOM 1056 N N . ILE A 1 130 ? -18.614 -2.799 -6.560 1.00 91.88 130 ILE A N 1
ATOM 1057 C CA . ILE A 1 130 ? -17.320 -3.441 -6.755 1.00 91.88 130 ILE A CA 1
ATOM 1058 C C . ILE A 1 130 ? -16.254 -2.368 -6.589 1.00 91.88 130 ILE A C 1
ATOM 1060 O O . ILE A 1 130 ? -16.219 -1.391 -7.331 1.00 91.88 130 ILE A O 1
ATOM 1064 N N . GLU A 1 131 ? -15.381 -2.570 -5.615 1.00 93.31 131 GLU A N 1
ATOM 1065 C CA . GLU A 1 131 ? -14.247 -1.703 -5.333 1.00 93.31 131 GLU A CA 1
ATOM 1066 C C . GLU A 1 131 ? -12.957 -2.487 -5.559 1.00 93.31 131 GLU A C 1
ATOM 1068 O O . GLU A 1 131 ? -12.888 -3.701 -5.351 1.00 93.31 131 GLU A O 1
ATOM 1073 N N . THR A 1 132 ? -11.925 -1.794 -6.027 1.00 93.75 132 THR A N 1
ATOM 1074 C CA . THR A 1 132 ? -10.636 -2.409 -6.343 1.00 93.75 132 THR A CA 1
ATOM 1075 C C . THR A 1 132 ? -9.566 -1.916 -5.392 1.00 93.75 132 THR A C 1
ATOM 1077 O O . THR A 1 132 ? -9.185 -0.745 -5.416 1.00 93.75 132 THR A O 1
ATOM 1080 N N . PHE A 1 133 ? -9.039 -2.831 -4.585 1.00 92.94 133 PHE A N 1
ATOM 1081 C CA . PHE A 1 133 ? -7.975 -2.554 -3.628 1.00 92.94 133 PHE A CA 1
ATOM 1082 C C . PHE A 1 133 ? -6.657 -3.144 -4.081 1.00 92.94 133 PHE A C 1
ATOM 1084 O O . PHE A 1 133 ? -6.599 -4.000 -4.960 1.00 92.94 133 PHE A O 1
ATOM 1091 N N . ILE A 1 134 ? -5.588 -2.692 -3.442 1.00 95.12 134 ILE A N 1
ATOM 1092 C CA . ILE A 1 134 ? -4.326 -3.419 -3.469 1.00 95.12 134 ILE A CA 1
ATOM 1093 C C . ILE A 1 134 ? -4.535 -4.698 -2.658 1.00 95.12 134 ILE A C 1
ATOM 1095 O O . ILE A 1 134 ? -5.10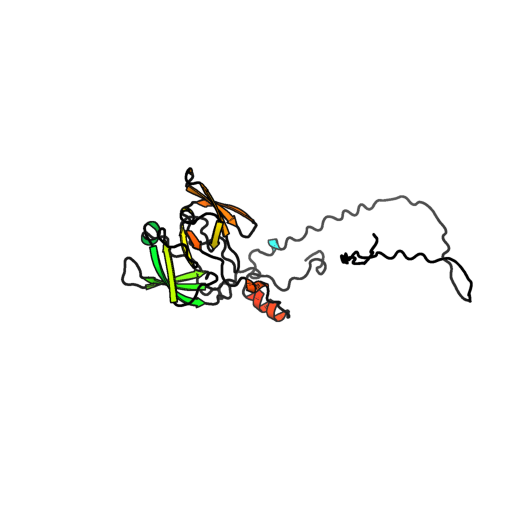1 -4.636 -1.571 1.00 95.12 134 ILE A O 1
ATOM 1099 N N . ALA A 1 135 ? -4.137 -5.841 -3.210 1.00 96.00 135 ALA A N 1
ATOM 1100 C CA . ALA A 1 135 ? -4.228 -7.105 -2.498 1.00 96.00 135 ALA A CA 1
ATOM 1101 C C . ALA A 1 135 ? -3.045 -7.258 -1.536 1.00 96.00 135 ALA A C 1
ATOM 1103 O O . ALA A 1 135 ? -1.891 -7.008 -1.905 1.00 96.00 135 ALA A O 1
ATOM 1104 N N . ASN A 1 136 ? -3.346 -7.715 -0.327 1.00 95.94 136 ASN A N 1
ATOM 1105 C CA . ASN A 1 136 ? -2.350 -8.064 0.670 1.00 95.94 136 ASN A CA 1
ATOM 1106 C C . ASN A 1 136 ? -1.950 -9.530 0.554 1.00 95.94 136 ASN A C 1
ATOM 1108 O O . ASN A 1 136 ? -2.672 -10.364 0.004 1.00 95.94 136 ASN A O 1
ATOM 1112 N N . GLU A 1 137 ? -0.759 -9.833 1.044 1.00 94.38 137 GLU A N 1
ATOM 1113 C CA . GLU A 1 137 ? -0.268 -11.197 1.141 1.00 94.38 137 GLU A CA 1
ATOM 1114 C C . GLU A 1 137 ? -1.188 -12.028 2.040 1.00 94.38 137 GLU A C 1
ATOM 1116 O O . GLU A 1 137 ? -1.646 -11.551 3.073 1.00 94.38 137 GLU A O 1
ATOM 1121 N N . GLY A 1 138 ? -1.514 -13.247 1.612 1.00 92.38 138 GLY A N 1
ATOM 1122 C CA . GLY A 1 138 ? -2.489 -14.097 2.298 1.00 92.38 138 GLY A CA 1
ATOM 1123 C C . GLY A 1 138 ? -3.956 -13.799 1.968 1.00 92.38 138 GLY A C 1
ATOM 1124 O O . GLY A 1 138 ? -4.821 -14.539 2.429 1.00 92.38 138 GLY A O 1
ATOM 1125 N N . MET A 1 139 ? -4.265 -12.780 1.152 1.00 95.00 139 MET A N 1
ATOM 1126 C CA . MET A 1 139 ? -5.630 -12.608 0.647 1.00 95.00 139 MET A CA 1
ATOM 1127 C C . MET A 1 139 ? -5.987 -13.681 -0.385 1.00 95.00 139 MET A C 1
ATOM 1129 O O . MET A 1 139 ? -5.182 -13.998 -1.262 1.00 95.00 139 MET A O 1
ATOM 1133 N N . TYR A 1 140 ? -7.219 -14.187 -0.327 1.00 95.25 140 TYR A N 1
ATOM 1134 C CA . TYR A 1 140 ? -7.728 -15.209 -1.248 1.00 95.25 140 TYR A CA 1
ATOM 1135 C C . TYR A 1 140 ? -9.167 -14.921 -1.702 1.00 95.25 140 TYR A C 1
ATOM 1137 O O . TYR A 1 140 ? -9.889 -14.110 -1.121 1.00 95.25 140 TYR A O 1
ATOM 1145 N N . THR A 1 141 ? -9.593 -15.567 -2.786 1.00 96.31 141 THR A N 1
ATOM 1146 C CA . THR A 1 141 ? -10.953 -15.433 -3.330 1.00 96.31 141 THR A CA 1
ATOM 1147 C C . THR A 1 141 ? -11.990 -16.050 -2.395 1.00 96.31 141 THR A C 1
ATOM 1149 O O . THR A 1 141 ? -11.812 -17.167 -1.925 1.00 96.31 141 THR A O 1
ATOM 1152 N N . GLY A 1 142 ? -13.092 -15.345 -2.151 1.00 95.31 142 GLY A N 1
ATOM 1153 C CA . GLY A 1 142 ? -14.136 -15.732 -1.200 1.00 95.31 142 GLY A CA 1
ATOM 1154 C C . GLY A 1 142 ? -13.907 -15.217 0.223 1.00 95.31 142 GLY A C 1
ATOM 1155 O O . GLY A 1 142 ? -14.832 -15.254 1.029 1.00 95.31 142 GLY A O 1
ATOM 1156 N N . GLN A 1 143 ? -12.724 -14.676 0.529 1.00 95.75 143 GLN A N 1
ATOM 1157 C CA . GLN A 1 143 ? -12.432 -14.104 1.841 1.00 95.75 143 GLN A CA 1
ATOM 1158 C C . GLN A 1 143 ? -13.335 -12.898 2.143 1.00 95.75 143 GLN A C 1
ATOM 1160 O O . GLN A 1 143 ? -13.586 -12.049 1.278 1.00 95.75 143 GLN A O 1
ATOM 1165 N N . PHE A 1 144 ? -13.781 -12.792 3.395 1.00 95.38 144 PHE A N 1
ATOM 1166 C CA . PHE A 1 144 ? -14.453 -11.597 3.895 1.00 95.38 144 PHE A CA 1
ATOM 1167 C C . PHE A 1 144 ? -13.443 -10.512 4.265 1.00 95.38 144 PHE A C 1
ATOM 1169 O O . PHE A 1 144 ? -12.490 -10.763 4.999 1.00 95.38 144 PHE A O 1
ATOM 1176 N N . VAL A 1 145 ? -13.695 -9.298 3.784 1.00 95.19 145 VAL A N 1
ATOM 1177 C CA . VAL A 1 145 ? -12.944 -8.090 4.130 1.00 95.19 145 VAL A CA 1
ATOM 1178 C C . VAL A 1 145 ? -13.875 -7.150 4.872 1.00 95.19 145 VAL A C 1
ATOM 1180 O O . VAL A 1 145 ? -14.947 -6.806 4.373 1.00 95.19 145 VAL A O 1
ATOM 1183 N N . TYR A 1 146 ? -13.457 -6.719 6.051 1.00 94.94 146 TYR A N 1
ATOM 1184 C CA . TYR A 1 146 ? -14.191 -5.766 6.868 1.00 94.94 146 TYR A CA 1
ATOM 1185 C C . TYR A 1 146 ? -13.500 -4.408 6.790 1.00 94.94 146 TYR A C 1
ATOM 1187 O O . TYR A 1 146 ? -12.290 -4.302 6.991 1.00 94.94 146 TYR A O 1
ATOM 1195 N N . ALA A 1 147 ? -14.264 -3.373 6.454 1.00 93.81 147 ALA A N 1
ATO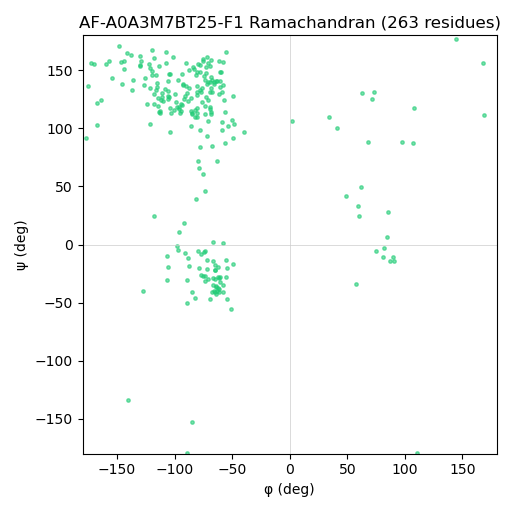M 1196 C CA . ALA A 1 147 ? -13.775 -2.003 6.403 1.00 93.81 147 ALA A CA 1
ATOM 1197 C C . ALA A 1 147 ? -14.532 -1.147 7.414 1.00 93.81 147 ALA A C 1
ATOM 1199 O O . ALA A 1 147 ? -15.754 -1.050 7.338 1.00 93.81 147 ALA A O 1
ATOM 1200 N N . GLY A 1 148 ? -13.821 -0.544 8.362 1.00 93.06 148 GLY A N 1
ATOM 1201 C CA . GLY A 1 148 ? -14.388 0.383 9.337 1.00 93.06 148 GLY A CA 1
ATOM 1202 C C . GLY A 1 148 ? -13.743 0.296 10.716 1.00 93.06 148 GLY A C 1
ATOM 1203 O O . GLY A 1 148 ? -12.862 -0.526 10.969 1.00 93.06 148 GLY A O 1
ATOM 1204 N N . LYS A 1 149 ? -14.191 1.171 11.619 1.00 91.25 149 LYS A N 1
ATOM 1205 C CA . LYS A 1 149 ? -13.645 1.314 12.975 1.00 91.25 149 LYS A CA 1
ATOM 1206 C C . LYS A 1 149 ? -13.780 0.049 13.826 1.00 91.25 149 LYS A C 1
ATOM 1208 O O . LYS A 1 149 ? -12.836 -0.304 14.520 1.00 91.25 149 LYS A O 1
ATOM 1213 N N . ASN A 1 150 ? -14.916 -0.642 13.742 1.00 91.50 150 ASN A N 1
ATOM 1214 C CA . ASN A 1 150 ? -15.215 -1.819 14.576 1.00 91.50 150 ASN A CA 1
ATOM 1215 C C . ASN A 1 150 ? -14.793 -3.143 13.914 1.00 91.50 150 ASN A C 1
ATOM 1217 O O . ASN A 1 150 ? -15.315 -4.206 14.245 1.00 91.50 150 ASN A O 1
ATOM 1221 N N . SER A 1 151 ? -13.907 -3.083 12.919 1.00 91.69 151 SER A N 1
ATOM 1222 C CA . SER A 1 151 ? -13.396 -4.272 12.245 1.00 91.69 151 SER A CA 1
ATOM 1223 C C . SER A 1 151 ? -12.454 -5.067 13.158 1.00 91.69 151 SER A C 1
ATOM 1225 O O . SER A 1 151 ? -11.822 -4.523 14.058 1.00 91.69 151 SER A O 1
ATOM 1227 N N . THR A 1 152 ? -12.305 -6.365 12.897 1.00 93.00 152 THR A N 1
ATOM 1228 C CA . THR A 1 152 ? -11.280 -7.186 13.553 1.00 93.00 152 THR A CA 1
ATOM 1229 C C . THR A 1 152 ? -9.902 -6.946 12.937 1.00 93.00 152 THR A C 1
ATOM 1231 O O . THR A 1 152 ? -9.791 -6.584 11.758 1.00 93.00 152 THR A O 1
ATOM 1234 N N . LEU A 1 153 ? -8.844 -7.186 13.716 1.00 93.62 153 LEU A N 1
ATOM 1235 C CA . LEU A 1 153 ? -7.449 -7.073 13.286 1.00 93.62 153 LEU A CA 1
ATOM 1236 C C . LEU A 1 153 ? -7.007 -8.307 12.477 1.00 93.62 153 LEU A C 1
ATOM 1238 O O . LEU A 1 153 ? -6.153 -9.074 12.905 1.00 93.62 153 LEU A O 1
ATOM 1242 N N . ASN A 1 154 ? -7.602 -8.501 11.300 1.00 94.88 154 ASN A N 1
ATOM 1243 C CA . ASN A 1 154 ? -7.241 -9.580 10.380 1.00 94.88 154 ASN A CA 1
ATOM 1244 C C . ASN A 1 154 ? -6.617 -9.023 9.098 1.00 94.88 154 ASN A C 1
ATOM 1246 O O . ASN A 1 154 ? -6.914 -7.905 8.675 1.00 94.88 154 ASN A O 1
ATOM 1250 N N . ILE A 1 155 ? -5.777 -9.829 8.449 1.00 94.88 155 ILE A N 1
ATOM 1251 C CA . ILE A 1 155 ? -5.120 -9.463 7.191 1.00 94.88 155 ILE A CA 1
ATOM 1252 C C . ILE A 1 155 ? -6.167 -9.151 6.112 1.00 94.88 155 ILE A C 1
ATOM 1254 O O . ILE A 1 155 ? -7.097 -9.924 5.884 1.00 94.88 155 ILE A O 1
ATOM 1258 N N . GLY A 1 156 ? -5.995 -8.014 5.435 1.00 93.38 156 GLY A N 1
ATOM 1259 C CA . GLY A 1 156 ? -6.900 -7.517 4.397 1.00 93.38 156 GLY A CA 1
ATOM 1260 C C . GLY A 1 156 ? -8.020 -6.611 4.916 1.00 93.38 156 GLY A C 1
ATOM 1261 O O . GLY A 1 156 ? -8.614 -5.888 4.116 1.00 93.38 156 GLY A O 1
ATOM 1262 N N . ASN A 1 157 ? -8.277 -6.576 6.229 1.00 96.06 157 ASN A N 1
ATOM 1263 C CA . ASN A 1 157 ? -9.242 -5.645 6.815 1.00 96.06 157 ASN A CA 1
ATOM 1264 C C . ASN A 1 157 ? -8.711 -4.210 6.819 1.00 96.06 157 ASN A C 1
ATOM 1266 O O . ASN A 1 157 ? -7.502 -3.976 6.858 1.00 96.06 157 ASN A O 1
ATOM 1270 N N . ILE A 1 158 ? -9.627 -3.244 6.786 1.00 95.62 158 ILE A N 1
ATOM 1271 C CA . ILE A 1 158 ? -9.323 -1.814 6.724 1.00 95.62 158 ILE A CA 1
ATOM 1272 C C . ILE A 1 158 ? -9.795 -1.162 8.018 1.00 95.62 158 ILE A C 1
ATOM 1274 O O . ILE A 1 158 ? -10.988 -1.167 8.317 1.00 95.62 158 ILE A O 1
ATOM 1278 N N . LEU A 1 159 ? -8.859 -0.568 8.753 1.00 95.12 159 LEU A N 1
ATOM 1279 C CA . LEU A 1 159 ? -9.098 0.059 10.051 1.00 95.12 159 LEU A CA 1
ATOM 1280 C C . LEU A 1 159 ? -8.506 1.470 10.102 1.00 95.12 159 LEU A C 1
ATOM 1282 O O . LEU A 1 159 ? -7.531 1.755 9.399 1.00 95.12 159 LEU A O 1
ATOM 1286 N N . PRO A 1 160 ? -9.054 2.366 10.940 1.00 95.00 160 PRO A N 1
ATOM 1287 C CA . PRO A 1 160 ? -8.361 3.590 11.308 1.00 95.00 160 PRO A CA 1
ATOM 1288 C C . PRO A 1 160 ? -7.104 3.251 12.118 1.00 95.00 160 PRO A C 1
ATOM 1290 O O . PRO A 1 160 ? -7.145 2.398 13.004 1.00 95.00 160 PRO A O 1
ATOM 1293 N N . LEU A 1 161 ? -5.993 3.934 11.842 1.00 94.44 161 LEU A N 1
ATOM 1294 C CA . LEU A 1 161 ? -4.701 3.644 12.468 1.00 94.44 161 LEU A CA 1
ATOM 1295 C C . LEU A 1 161 ? -4.746 3.741 13.993 1.00 94.44 161 LEU A C 1
ATOM 1297 O O . LEU A 1 161 ? -4.091 2.951 14.650 1.00 94.44 161 LEU A O 1
ATOM 1301 N N . GLY A 1 162 ? -5.532 4.658 14.558 1.00 92.75 162 GLY A N 1
ATOM 1302 C CA . GLY A 1 162 ? -5.666 4.800 16.011 1.00 92.75 162 GLY A CA 1
ATOM 1303 C C . GLY A 1 162 ? -6.348 3.625 16.718 1.00 92.75 162 GLY A C 1
ATOM 1304 O O . GLY A 1 162 ? -6.289 3.556 17.937 1.00 92.75 162 GLY A O 1
ATOM 1305 N N . SER A 1 163 ? -7.013 2.725 15.986 1.00 92.62 163 SER A N 1
ATOM 1306 C CA . SER A 1 163 ? -7.619 1.503 16.543 1.00 92.62 163 SER A CA 1
ATOM 1307 C C . SER A 1 163 ? -6.728 0.271 16.379 1.00 92.62 163 SER A C 1
ATOM 1309 O O . SER A 1 163 ? -7.078 -0.810 16.842 1.00 92.62 163 SER A O 1
ATOM 1311 N N . VAL A 1 164 ? -5.602 0.415 15.686 1.00 94.44 164 VAL A N 1
ATOM 1312 C CA . VAL A 1 164 ? -4.648 -0.660 15.423 1.00 94.44 164 VAL A CA 1
ATOM 1313 C C . VAL A 1 164 ? -3.585 -0.632 16.523 1.00 94.44 164 VAL A C 1
ATOM 1315 O O . VAL A 1 164 ? -3.138 0.456 16.862 1.00 94.44 164 VAL A O 1
ATOM 1318 N N . PRO A 1 165 ? -3.150 -1.774 17.082 1.00 94.69 165 PRO A N 1
ATOM 1319 C CA . PRO A 1 165 ? -2.097 -1.769 18.087 1.00 94.69 165 PRO A CA 1
ATOM 1320 C C . PRO A 1 165 ? -0.739 -1.391 17.486 1.00 94.69 165 PRO A C 1
ATOM 1322 O O . PRO A 1 165 ? -0.451 -1.632 16.306 1.00 94.69 165 PRO A O 1
ATOM 1325 N N . GLU A 1 166 ? 0.123 -0.830 18.326 1.00 94.81 166 GLU A N 1
ATOM 1326 C CA . GLU A 1 166 ? 1.490 -0.470 17.959 1.00 94.81 166 GLU A CA 1
ATOM 1327 C C . GLU A 1 166 ? 2.283 -1.703 17.501 1.00 94.81 166 GLU A C 1
ATOM 1329 O O . GLU A 1 166 ? 2.027 -2.833 17.911 1.00 94.81 166 GLU A O 1
ATOM 1334 N N . GLY A 1 167 ? 3.224 -1.505 16.581 1.00 94.38 167 GLY A N 1
ATOM 1335 C CA . GLY A 1 167 ? 3.980 -2.588 15.950 1.00 94.38 167 GLY A CA 1
ATOM 1336 C C . GLY A 1 167 ? 3.248 -3.290 14.803 1.00 94.38 167 GLY A C 1
ATOM 1337 O O . GLY A 1 167 ? 3.886 -4.011 14.034 1.00 94.38 167 GLY A O 1
ATOM 1338 N N . THR A 1 168 ? 1.947 -3.046 14.610 1.00 95.81 168 THR A N 1
ATOM 1339 C CA . THR A 1 168 ? 1.204 -3.673 13.511 1.00 95.81 168 THR A CA 1
ATOM 1340 C C . THR A 1 168 ? 1.720 -3.228 12.147 1.00 95.81 168 THR A C 1
ATOM 1342 O O . THR A 1 168 ? 2.026 -2.054 11.897 1.00 95.81 168 THR A O 1
ATOM 1345 N N . VAL A 1 169 ? 1.761 -4.194 11.235 1.00 96.31 169 VAL A N 1
ATOM 1346 C CA . VAL A 1 169 ? 2.110 -3.996 9.834 1.00 96.31 169 VAL A CA 1
ATOM 1347 C C . VAL A 1 169 ? 0.856 -3.661 9.030 1.00 96.31 169 VAL A C 1
ATOM 1349 O O . VAL A 1 169 ? -0.112 -4.421 9.004 1.00 96.31 169 VAL A O 1
ATOM 1352 N N . VAL A 1 170 ? 0.887 -2.518 8.355 1.00 96.69 170 VAL A N 1
ATOM 1353 C CA . VAL A 1 170 ? -0.213 -1.987 7.550 1.00 96.69 170 VAL A CA 1
ATOM 1354 C C . VAL A 1 170 ? 0.263 -1.597 6.151 1.00 96.69 170 VAL A C 1
ATOM 1356 O O . VAL A 1 170 ? 1.437 -1.328 5.908 1.00 96.69 170 VAL A O 1
ATOM 1359 N N . SER A 1 171 ? -0.655 -1.533 5.202 1.00 95.81 171 SER A N 1
ATOM 1360 C CA . SER A 1 171 ? -0.413 -1.194 3.802 1.00 95.81 171 SER A CA 1
ATOM 1361 C C . SER A 1 171 ? -1.539 -0.322 3.253 1.00 95.81 171 SER A C 1
ATOM 1363 O O . SER A 1 171 ? -2.597 -0.164 3.865 1.00 95.81 171 SER A O 1
ATOM 1365 N N . ASN A 1 172 ? -1.282 0.306 2.102 1.00 95.56 172 ASN A N 1
ATOM 1366 C CA . ASN A 1 172 ? -2.212 1.227 1.439 1.00 95.56 172 ASN A CA 1
ATOM 1367 C C . ASN A 1 172 ? -2.799 2.300 2.385 1.00 95.56 172 ASN A C 1
ATOM 1369 O O . ASN A 1 172 ? -3.991 2.603 2.344 1.00 95.56 172 ASN A O 1
ATOM 1373 N N . VAL A 1 173 ? -1.947 2.858 3.246 1.00 95.88 173 VAL A N 1
ATOM 1374 C CA . VAL A 1 173 ? -2.311 3.828 4.287 1.00 95.88 173 VAL A CA 1
ATOM 1375 C C . VAL A 1 173 ? -2.644 5.179 3.651 1.00 95.88 173 VAL A C 1
ATOM 1377 O O . VAL A 1 173 ? -1.959 5.616 2.720 1.00 95.88 173 VAL A O 1
ATOM 1380 N N . GLU A 1 174 ? -3.689 5.862 4.115 1.00 95.88 174 GLU A N 1
ATOM 1381 C CA . GLU A 1 174 ? -3.997 7.217 3.636 1.00 95.88 174 GLU A CA 1
ATOM 1382 C C . GLU A 1 174 ? -2.987 8.238 4.185 1.00 95.88 174 GLU A C 1
ATOM 1384 O O . GLU A 1 174 ? -2.464 8.101 5.284 1.00 95.88 174 GLU A O 1
ATOM 1389 N N . GLU A 1 175 ? -2.674 9.288 3.431 1.00 94.25 175 GLU A N 1
ATOM 1390 C CA . GLU A 1 175 ? -1.873 10.388 3.985 1.00 94.25 175 GLU A CA 1
ATOM 1391 C C . GLU A 1 175 ? -2.758 11.398 4.720 1.00 94.25 175 GLU A C 1
ATOM 1393 O O . GLU A 1 175 ? -2.425 11.892 5.799 1.00 94.25 175 GLU A O 1
ATOM 1398 N N . LYS A 1 176 ? -3.916 11.676 4.123 1.00 93.50 176 LYS A N 1
ATOM 1399 C CA . LYS A 1 176 ? -4.988 12.494 4.677 1.00 93.50 176 LYS A CA 1
ATOM 1400 C C . LYS A 1 176 ? -6.249 11.644 4.743 1.00 93.50 176 LYS A C 1
ATOM 1402 O O . LYS A 1 176 ? -6.437 10.737 3.936 1.00 93.50 176 LYS A O 1
ATOM 1407 N N . ILE A 1 177 ? -7.117 11.959 5.696 1.00 91.88 177 ILE A N 1
ATOM 1408 C CA . ILE A 1 177 ? -8.393 11.261 5.867 1.00 91.88 177 ILE A CA 1
ATOM 1409 C C . ILE A 1 177 ? -9.183 11.357 4.555 1.00 91.88 177 ILE A C 1
ATOM 1411 O O . ILE A 1 177 ? -9.416 12.459 4.060 1.00 91.88 177 ILE A O 1
ATOM 1415 N N . GLY A 1 178 ? -9.578 10.212 3.996 1.00 89.69 178 GLY A N 1
ATOM 1416 C CA . GLY A 1 178 ? -10.377 10.156 2.770 1.00 89.69 178 GLY A CA 1
ATOM 1417 C C . GLY A 1 178 ? -9.586 10.236 1.459 1.00 89.69 178 GLY A C 1
ATOM 1418 O O . GLY A 1 178 ? -10.203 10.259 0.398 1.00 89.69 178 GLY A O 1
ATOM 1419 N N . ASP A 1 179 ? -8.249 10.213 1.496 1.00 91.75 179 ASP A N 1
ATOM 1420 C CA . ASP A 1 179 ? -7.402 10.123 0.290 1.00 91.75 179 ASP A CA 1
ATOM 1421 C C . ASP A 1 179 ? -7.423 8.713 -0.352 1.00 91.75 179 ASP A C 1
ATOM 1423 O O . ASP A 1 179 ? -6.896 8.475 -1.438 1.00 91.75 179 ASP A O 1
ATOM 1427 N N . ARG A 1 180 ? -8.079 7.741 0.300 1.00 92.81 180 ARG A N 1
ATOM 1428 C CA . ARG A 1 180 ? -8.324 6.378 -0.206 1.00 92.81 180 ARG A CA 1
ATOM 1429 C C . ARG A 1 180 ? -7.042 5.585 -0.526 1.00 92.81 180 ARG A C 1
ATOM 1431 O O . ARG A 1 180 ? -7.086 4.638 -1.314 1.00 92.81 180 ARG A O 1
ATOM 1438 N N . GLY A 1 181 ? -5.928 5.935 0.116 1.00 91.38 181 GLY A N 1
ATOM 1439 C CA . GLY A 1 181 ? -4.663 5.195 0.108 1.00 91.38 181 GLY A CA 1
ATOM 1440 C C . GLY A 1 181 ? -3.558 5.868 -0.714 1.00 91.38 181 GLY A C 1
ATOM 1441 O O . GLY A 1 181 ? -3.641 5.976 -1.941 1.00 91.38 181 GLY A O 1
ATOM 1442 N N . ALA A 1 182 ? -2.472 6.249 -0.037 1.00 93.12 182 ALA A N 1
ATOM 1443 C CA . ALA A 1 182 ? -1.331 6.964 -0.617 1.00 93.12 182 ALA A CA 1
ATOM 1444 C C . ALA A 1 182 ? 0.017 6.282 -0.326 1.00 93.12 182 ALA A C 1
ATOM 1446 O O . ALA A 1 182 ? 0.868 6.180 -1.212 1.00 93.12 182 ALA A O 1
ATOM 1447 N N . LEU A 1 183 ? 0.198 5.759 0.886 1.00 94.25 183 LEU A N 1
ATOM 1448 C CA . LEU A 1 183 ? 1.471 5.273 1.413 1.00 94.25 183 LEU A CA 1
ATOM 1449 C C . LEU A 1 183 ? 1.522 3.736 1.419 1.00 94.25 183 LEU A C 1
ATOM 1451 O O . LEU A 1 183 ? 0.507 3.072 1.610 1.00 94.25 183 LEU A O 1
ATOM 1455 N N . GLY A 1 184 ? 2.711 3.157 1.210 1.00 92.12 184 GLY A N 1
ATOM 1456 C CA . GLY A 1 184 ? 2.910 1.700 1.311 1.00 92.12 184 GLY A CA 1
ATOM 1457 C C . GLY A 1 184 ? 2.087 0.884 0.305 1.00 92.12 184 GLY A C 1
ATOM 1458 O O . GLY A 1 184 ? 1.374 -0.032 0.695 1.00 92.12 184 GLY A O 1
ATOM 1459 N N . ARG A 1 185 ? 2.139 1.258 -0.983 1.00 92.69 185 ARG A N 1
ATOM 1460 C CA . ARG A 1 185 ? 1.285 0.702 -2.060 1.00 92.69 185 ARG A CA 1
ATOM 1461 C C . ARG A 1 185 ? 1.998 -0.248 -3.026 1.00 92.69 185 ARG A C 1
ATOM 1463 O O . ARG A 1 185 ? 1.375 -0.837 -3.905 1.00 92.69 185 ARG A O 1
ATOM 1470 N N . THR A 1 186 ? 3.317 -0.321 -2.943 1.00 91.06 186 THR A N 1
ATOM 1471 C CA . THR A 1 186 ? 4.131 -1.122 -3.864 1.00 91.06 186 THR A CA 1
ATOM 1472 C C . THR A 1 186 ? 4.165 -2.577 -3.409 1.00 91.06 186 THR A C 1
ATOM 1474 O O . THR A 1 186 ? 4.084 -2.839 -2.217 1.00 91.06 186 THR A O 1
ATOM 1477 N N . SER A 1 187 ? 4.322 -3.513 -4.348 1.00 92.44 187 SER A N 1
ATOM 1478 C CA . SER A 1 187 ? 4.496 -4.945 -4.068 1.00 92.44 187 SER A CA 1
ATOM 1479 C C . SER A 1 187 ? 5.572 -5.202 -3.012 1.00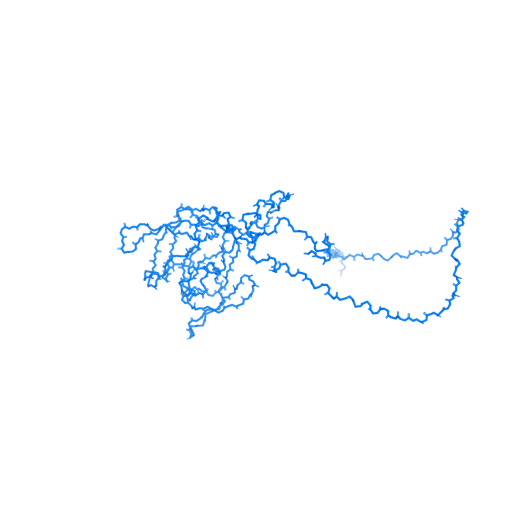 92.44 187 SER A C 1
ATOM 1481 O O . SER A 1 187 ? 6.686 -4.708 -3.189 1.00 92.44 187 SER A O 1
ATOM 1483 N N . GLY A 1 188 ? 5.252 -5.964 -1.966 1.00 91.81 188 GLY A N 1
ATOM 1484 C CA . GLY A 1 188 ? 6.160 -6.289 -0.862 1.00 91.81 188 GLY A CA 1
ATOM 1485 C C . GLY A 1 188 ? 6.408 -5.158 0.136 1.00 91.81 188 GLY A C 1
ATOM 1486 O O . GLY A 1 188 ? 7.067 -5.381 1.146 1.00 91.81 188 GLY A O 1
ATOM 1487 N N . ASN A 1 189 ? 5.893 -3.949 -0.109 1.00 94.00 189 ASN A N 1
ATOM 1488 C CA . ASN A 1 189 ? 6.049 -2.856 0.841 1.00 94.00 189 ASN A CA 1
ATOM 1489 C C . ASN A 1 189 ? 4.978 -2.918 1.924 1.00 94.00 189 ASN A C 1
ATOM 1491 O O . ASN A 1 189 ? 3.845 -3.349 1.710 1.00 94.00 189 ASN A O 1
ATOM 1495 N N . TYR A 1 190 ? 5.344 -2.369 3.070 1.00 95.62 190 TYR A N 1
ATOM 1496 C CA . TYR A 1 190 ? 4.465 -2.158 4.199 1.00 95.62 190 TYR A CA 1
ATOM 1497 C C . TYR A 1 190 ? 4.888 -0.901 4.959 1.00 95.62 190 TYR A C 1
ATOM 1499 O O . TYR A 1 190 ? 5.913 -0.276 4.673 1.00 95.62 190 TYR A O 1
ATOM 1507 N N . VAL A 1 191 ? 4.050 -0.508 5.901 1.00 96.62 191 VAL A N 1
ATOM 1508 C CA . VAL A 1 191 ? 4.226 0.592 6.836 1.00 96.62 191 VAL A CA 1
ATOM 1509 C C . VAL A 1 191 ? 4.021 0.003 8.225 1.00 96.62 191 VAL A C 1
ATOM 1511 O O . VAL A 1 191 ? 3.111 -0.793 8.431 1.00 96.62 191 VAL A O 1
ATOM 1514 N N . THR A 1 192 ? 4.863 0.375 9.178 1.00 96.75 192 THR A N 1
ATOM 1515 C CA . THR A 1 192 ? 4.723 -0.097 10.561 1.00 96.75 192 THR A CA 1
ATOM 1516 C C . THR A 1 192 ? 4.185 1.028 11.421 1.00 96.75 192 THR A C 1
ATOM 1518 O O . THR A 1 192 ? 4.688 2.154 11.363 1.00 96.75 192 THR A O 1
ATOM 1521 N N . VAL A 1 193 ? 3.169 0.733 12.221 1.00 96.69 193 VAL A N 1
ATOM 1522 C CA . VAL A 1 193 ? 2.676 1.654 13.244 1.00 96.69 193 VAL A CA 1
ATOM 1523 C C . VAL A 1 193 ? 3.693 1.678 14.382 1.00 96.69 193 VAL A C 1
ATOM 1525 O O . VAL A 1 193 ? 3.999 0.636 14.947 1.00 96.69 193 VAL A O 1
ATOM 1528 N N . ILE A 1 194 ? 4.278 2.841 14.671 1.00 95.94 194 ILE A N 1
ATOM 1529 C CA . ILE A 1 194 ? 5.302 2.967 15.720 1.00 95.94 194 ILE A CA 1
ATOM 1530 C C . ILE A 1 194 ? 4.642 3.264 17.056 1.00 95.94 194 ILE A C 1
ATOM 1532 O O . ILE A 1 194 ? 4.977 2.625 18.040 1.00 95.94 194 ILE A O 1
ATOM 1536 N N . GLY A 1 195 ? 3.763 4.264 17.078 1.00 94.81 195 GLY A N 1
ATOM 1537 C CA . GLY A 1 195 ? 3.115 4.683 18.306 1.00 94.81 195 GLY A CA 1
ATOM 1538 C C . GLY A 1 195 ? 1.981 5.667 18.083 1.00 94.81 195 GLY A C 1
ATOM 1539 O O . GLY A 1 195 ? 1.953 6.385 17.070 1.00 94.81 195 GLY A O 1
ATOM 1540 N N . HIS A 1 196 ? 1.057 5.699 19.034 1.00 95.19 196 HIS A N 1
ATOM 1541 C CA . HIS A 1 196 ? -0.092 6.596 19.031 1.00 95.19 196 HIS A CA 1
ATOM 1542 C C . HIS A 1 196 ? 0.071 7.686 20.085 1.00 95.19 196 HIS A C 1
ATOM 1544 O O . HIS A 1 196 ? 0.372 7.416 21.239 1.00 95.19 196 HIS A O 1
ATOM 1550 N N . ASN A 1 197 ? -0.197 8.927 19.686 1.00 93.75 197 ASN A N 1
ATOM 1551 C CA . ASN A 1 197 ? -0.333 10.049 20.602 1.00 93.75 197 ASN A CA 1
ATOM 1552 C C . ASN A 1 197 ? -1.836 10.357 20.726 1.00 93.75 197 ASN A C 1
ATOM 1554 O O . ASN A 1 197 ? -2.380 11.020 19.829 1.00 93.75 197 ASN A O 1
ATOM 1558 N N . PRO A 1 198 ? -2.526 9.855 21.770 1.00 88.75 198 PRO A N 1
ATOM 1559 C CA . PRO A 1 198 ? -3.963 10.061 21.937 1.00 88.75 198 PRO A CA 1
ATOM 1560 C C . PRO A 1 198 ? -4.315 11.539 22.149 1.00 88.75 198 PRO A C 1
ATOM 1562 O O . PRO A 1 198 ? -5.288 11.999 21.556 1.00 88.75 198 PRO A O 1
ATOM 1565 N N . ASP A 1 199 ? -3.481 12.297 22.869 1.00 89.19 199 ASP A N 1
ATOM 1566 C CA . ASP A 1 199 ? -3.732 13.711 23.198 1.00 89.19 199 ASP A CA 1
ATOM 1567 C C . ASP A 1 199 ? -3.801 14.605 21.953 1.00 89.19 199 ASP A C 1
ATOM 1569 O O . ASP A 1 199 ? -4.650 15.483 21.830 1.00 89.19 199 ASP A O 1
ATOM 1573 N N . GLU A 1 200 ? -2.926 14.349 20.979 1.00 90.31 200 GLU A N 1
ATOM 1574 C CA . GLU A 1 200 ? -2.885 15.096 19.719 1.00 90.31 200 GLU A CA 1
ATOM 1575 C C . GLU A 1 200 ? -3.753 14.473 18.612 1.00 90.31 200 GLU A C 1
ATOM 1577 O O . GLU A 1 200 ? -3.854 15.033 17.515 1.00 90.31 200 GLU A O 1
ATOM 1582 N N . GLY A 1 201 ? -4.320 13.283 18.839 1.00 92.50 201 GLY A N 1
ATOM 1583 C CA . GLY A 1 201 ? -5.028 12.519 17.810 1.00 92.50 201 GLY A CA 1
ATOM 1584 C C . GLY A 1 201 ? -4.147 12.164 16.604 1.00 92.50 201 GLY A C 1
ATOM 1585 O O . GLY A 1 201 ? -4.628 12.120 15.462 1.00 92.50 201 GLY A O 1
ATOM 1586 N N . LYS A 1 202 ? -2.847 11.939 16.829 1.00 95.50 202 LYS A N 1
ATOM 1587 C CA . LYS A 1 202 ? -1.856 11.639 15.783 1.00 95.50 202 LYS A CA 1
ATOM 1588 C C . LYS A 1 202 ? -1.205 10.281 16.005 1.00 95.50 202 LYS A C 1
ATOM 1590 O O . LYS A 1 202 ? -1.000 9.834 17.124 1.00 95.50 202 LYS A O 1
ATOM 1595 N N . THR A 1 203 ? -0.831 9.638 14.910 1.00 96.00 203 THR A N 1
ATOM 1596 C CA . THR A 1 203 ? -0.120 8.362 14.893 1.00 96.00 203 THR A CA 1
ATOM 1597 C C . THR A 1 203 ? 1.203 8.529 14.161 1.00 96.00 203 THR A C 1
ATOM 1599 O O . THR A 1 203 ? 1.270 9.133 13.085 1.00 96.00 203 THR A O 1
ATOM 1602 N N . ARG A 1 204 ? 2.275 7.989 14.740 1.00 96.06 204 ARG A N 1
ATOM 1603 C CA . ARG A 1 204 ? 3.599 7.929 14.122 1.00 96.06 204 ARG A CA 1
ATOM 1604 C C . ARG A 1 204 ? 3.735 6.614 13.369 1.00 96.06 204 ARG A C 1
ATOM 1606 O O . ARG A 1 204 ? 3.580 5.539 13.941 1.00 96.06 204 ARG A O 1
ATOM 1613 N N . ILE A 1 205 ? 4.065 6.704 12.088 1.00 96.69 205 ILE A N 1
ATOM 1614 C CA . ILE A 1 205 ? 4.262 5.552 11.209 1.00 96.69 205 ILE A CA 1
ATOM 1615 C C . ILE A 1 205 ? 5.689 5.523 10.660 1.00 96.69 205 ILE A C 1
ATOM 1617 O O . ILE A 1 205 ? 6.294 6.565 10.392 1.00 96.69 205 ILE A O 1
ATOM 1621 N N . LYS A 1 206 ? 6.226 4.319 10.464 1.00 96.75 206 LYS A N 1
ATOM 1622 C CA . LYS A 1 206 ? 7.492 4.070 9.772 1.00 96.75 206 LYS A CA 1
ATOM 1623 C C . LYS A 1 206 ? 7.203 3.721 8.319 1.00 96.75 206 LYS A C 1
ATOM 1625 O O . LYS A 1 206 ? 6.541 2.726 8.036 1.00 96.75 206 LYS A O 1
ATOM 1630 N N . LEU A 1 207 ? 7.703 4.538 7.401 1.00 96.06 207 LEU A N 1
ATOM 1631 C CA . LEU A 1 207 ? 7.608 4.290 5.966 1.00 96.06 207 LEU A CA 1
ATOM 1632 C C . LEU A 1 207 ? 8.600 3.198 5.532 1.00 96.06 207 LEU A C 1
ATOM 1634 O O . LEU A 1 207 ? 9.617 3.000 6.199 1.00 96.06 207 LEU A O 1
ATOM 1638 N N . PRO A 1 208 ? 8.379 2.546 4.374 1.00 92.75 208 PRO A N 1
ATOM 1639 C CA . PRO A 1 208 ? 9.313 1.549 3.838 1.00 92.75 208 PRO A CA 1
ATOM 1640 C C . PRO A 1 208 ? 10.702 2.127 3.518 1.00 92.75 208 PRO A C 1
ATOM 1642 O O . PRO A 1 208 ? 11.671 1.384 3.442 1.00 92.75 208 PRO A O 1
ATOM 1645 N N . SER A 1 209 ? 10.826 3.451 3.366 1.00 92.50 209 SER A N 1
ATOM 1646 C CA . SER A 1 209 ? 12.119 4.140 3.244 1.00 92.50 209 SER A CA 1
ATOM 1647 C C . SER A 1 209 ? 12.895 4.243 4.564 1.00 92.50 209 SER A C 1
ATOM 1649 O O . SER A 1 209 ? 14.008 4.754 4.573 1.00 92.50 209 SER A O 1
ATOM 1651 N N . GLY A 1 210 ? 12.299 3.840 5.689 1.00 92.56 210 GLY A N 1
ATOM 1652 C CA . GLY A 1 210 ? 12.833 4.034 7.038 1.00 92.56 210 GLY A CA 1
ATOM 1653 C C . GLY A 1 210 ? 12.457 5.376 7.675 1.00 92.56 210 GLY A C 1
ATOM 1654 O O . GLY A 1 210 ? 12.562 5.514 8.894 1.00 92.56 210 GLY A O 1
ATOM 1655 N N . ALA A 1 211 ? 11.961 6.339 6.892 1.00 95.69 211 ALA A N 1
ATOM 1656 C CA . ALA A 1 211 ? 11.537 7.640 7.400 1.00 95.69 211 ALA A CA 1
ATOM 1657 C C . ALA A 1 211 ? 10.315 7.518 8.324 1.00 95.69 211 ALA A C 1
ATOM 1659 O O . ALA A 1 211 ? 9.373 6.771 8.046 1.00 95.69 211 ALA A O 1
ATOM 1660 N N . LYS A 1 212 ? 10.313 8.292 9.411 1.00 95.94 212 LYS A N 1
ATOM 1661 C CA . LYS A 1 212 ? 9.163 8.410 10.314 1.00 95.94 212 LYS A CA 1
ATOM 1662 C C . LYS A 1 212 ? 8.262 9.536 9.815 1.00 95.94 212 LYS A C 1
ATOM 1664 O O . LYS A 1 212 ? 8.743 10.632 9.541 1.00 95.94 212 LYS A O 1
ATOM 1669 N N . LYS A 1 213 ? 6.963 9.276 9.700 1.00 95.12 213 LYS A N 1
ATOM 1670 C CA . LYS A 1 213 ? 5.954 10.268 9.311 1.00 95.12 213 LYS A CA 1
ATOM 1671 C C . LYS A 1 213 ? 4.848 10.304 10.356 1.00 95.12 213 LYS A C 1
ATOM 1673 O O . LYS A 1 213 ? 4.487 9.273 10.915 1.00 95.12 213 LYS A O 1
ATOM 1678 N N . VAL A 1 214 ? 4.321 11.494 10.619 1.00 95.81 214 VAL A N 1
ATOM 1679 C CA . VAL A 1 214 ? 3.177 11.691 11.513 1.00 95.81 214 VAL A CA 1
ATOM 1680 C C . VAL A 1 214 ? 1.922 11.848 10.662 1.00 95.81 214 VAL A C 1
ATOM 1682 O O . VAL A 1 214 ? 1.910 12.634 9.716 1.00 95.81 214 VAL A O 1
ATOM 1685 N N . VAL A 1 215 ? 0.879 11.093 10.985 1.00 95.75 215 VAL A N 1
ATOM 1686 C CA . VAL A 1 215 ? -0.431 11.126 10.320 1.00 95.75 215 VAL A CA 1
ATOM 1687 C C . VAL A 1 215 ? -1.538 11.260 11.363 1.00 95.75 215 VAL A C 1
ATOM 1689 O O . VAL A 1 215 ? -1.314 11.012 12.544 1.00 95.75 215 VAL A O 1
ATOM 1692 N N . LYS A 1 216 ? -2.742 11.673 10.958 1.00 95.75 216 LYS A N 1
ATOM 1693 C CA . LYS A 1 216 ? -3.898 11.710 11.873 1.00 95.75 216 LYS A CA 1
ATOM 1694 C C . LYS A 1 216 ? -4.300 10.283 12.250 1.00 95.75 216 LYS A C 1
ATOM 1696 O O . LYS A 1 216 ? -4.320 9.421 11.380 1.00 95.75 216 LYS A O 1
ATOM 1701 N N . SER A 1 217 ? -4.695 10.032 13.493 1.00 94.81 217 SER A N 1
ATOM 1702 C CA . SER A 1 217 ? -5.091 8.686 13.945 1.00 94.81 217 SER A CA 1
ATOM 1703 C C . SER A 1 217 ? -6.354 8.156 13.253 1.00 94.81 217 SER A C 1
ATOM 1705 O O . SER A 1 217 ? -6.553 6.949 13.167 1.00 94.81 217 SER A O 1
ATOM 1707 N N . SER A 1 218 ? -7.191 9.039 12.700 1.00 93.38 218 SER A N 1
ATOM 1708 C CA . SER A 1 218 ? -8.396 8.663 11.942 1.00 93.38 218 SER A CA 1
ATOM 1709 C C . SER A 1 218 ? -8.123 8.235 10.494 1.00 93.38 218 SER A C 1
ATOM 1711 O O . SER A 1 218 ? -9.054 7.855 9.789 1.00 93.38 218 SER A O 1
ATOM 1713 N N . VAL A 1 219 ? -6.879 8.346 10.017 1.00 95.19 219 VAL A N 1
ATOM 1714 C CA . VAL A 1 219 ? -6.467 7.835 8.702 1.00 95.19 219 VAL A CA 1
ATOM 1715 C C . VAL A 1 219 ? -6.675 6.329 8.651 1.00 95.19 219 VAL A C 1
ATOM 1717 O O . VAL A 1 219 ? -6.366 5.635 9.616 1.00 95.19 219 VAL A O 1
ATOM 1720 N N . ARG A 1 220 ? -7.143 5.816 7.512 1.00 95.12 220 ARG A N 1
ATOM 1721 C CA . ARG A 1 220 ? -7.325 4.375 7.312 1.00 95.12 220 ARG A CA 1
ATOM 1722 C C . ARG A 1 220 ? -6.058 3.697 6.791 1.00 95.12 220 ARG A C 1
ATOM 1724 O O . ARG A 1 220 ? -5.275 4.284 6.042 1.00 95.12 220 ARG A O 1
ATOM 1731 N N . GLY A 1 221 ? -5.894 2.431 7.144 1.00 95.50 221 GLY A N 1
ATOM 1732 C CA . GLY A 1 221 ? -4.889 1.529 6.594 1.00 95.50 221 GLY A CA 1
ATOM 1733 C C . GLY A 1 221 ? -5.446 0.116 6.480 1.00 95.50 221 GLY A C 1
ATOM 1734 O O . GLY A 1 221 ? -6.333 -0.272 7.238 1.00 95.50 221 GLY A O 1
ATOM 1735 N N . MET A 1 222 ? -4.943 -0.645 5.513 1.00 96.12 222 MET A N 1
ATOM 1736 C CA . MET A 1 222 ? -5.248 -2.066 5.392 1.00 96.12 222 MET A CA 1
ATOM 1737 C C . MET A 1 222 ? -4.225 -2.874 6.191 1.00 96.12 222 MET A C 1
ATOM 1739 O O . MET A 1 222 ? -3.033 -2.594 6.113 1.00 96.12 222 MET A O 1
ATOM 1743 N N . ILE A 1 223 ? -4.655 -3.877 6.948 1.00 96.75 223 ILE A N 1
ATOM 1744 C CA . ILE A 1 223 ? -3.750 -4.707 7.750 1.00 96.75 223 ILE A CA 1
ATOM 1745 C C . ILE A 1 223 ? -3.016 -5.709 6.859 1.00 96.75 223 ILE A C 1
ATOM 1747 O O . ILE A 1 223 ? -3.637 -6.422 6.064 1.00 96.75 223 ILE A O 1
ATOM 1751 N N . GLY A 1 224 ? -1.696 -5.791 7.018 1.00 95.50 224 GLY A N 1
ATOM 1752 C CA . GLY A 1 224 ? -0.824 -6.722 6.307 1.00 95.50 224 GLY A CA 1
ATOM 1753 C C . GLY A 1 224 ? 0.105 -6.062 5.288 1.00 95.50 224 GLY A C 1
ATOM 1754 O O . GLY A 1 224 ? 0.124 -4.842 5.106 1.00 95.50 224 GLY A O 1
ATOM 1755 N N . ILE A 1 225 ? 0.895 -6.906 4.628 1.00 96.00 225 ILE A N 1
ATOM 1756 C C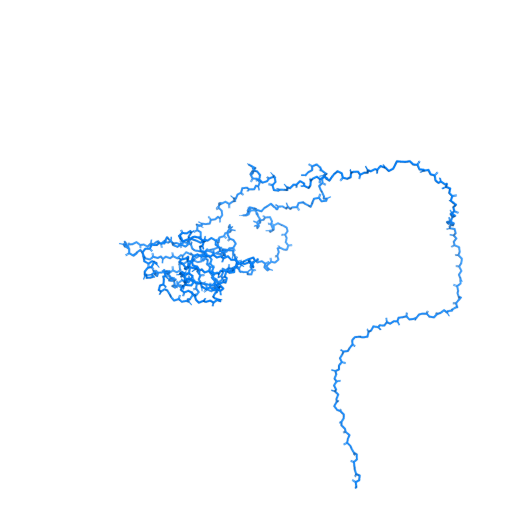A . ILE A 1 225 ? 1.906 -6.534 3.630 1.00 96.00 225 ILE A CA 1
ATOM 1757 C C . ILE A 1 225 ? 1.284 -6.602 2.236 1.00 96.00 225 ILE A C 1
ATOM 1759 O O . ILE A 1 225 ? 0.443 -7.458 1.972 1.00 96.00 225 ILE A O 1
ATOM 1763 N N . VAL A 1 226 ? 1.705 -5.727 1.322 1.00 96.25 226 VAL A N 1
ATOM 1764 C CA . VAL A 1 226 ? 1.243 -5.785 -0.069 1.00 96.25 226 VAL A CA 1
ATOM 1765 C C . VAL A 1 226 ? 1.767 -7.045 -0.761 1.00 96.25 226 VAL A C 1
ATOM 1767 O O . VAL A 1 226 ? 2.973 -7.293 -0.784 1.00 96.25 226 VAL A O 1
ATOM 1770 N N . ALA A 1 227 ? 0.886 -7.787 -1.430 1.00 95.12 227 ALA A N 1
ATOM 1771 C CA . ALA A 1 227 ? 1.249 -9.011 -2.132 1.00 95.12 227 ALA A CA 1
ATOM 1772 C C . ALA A 1 227 ? 2.277 -8.793 -3.262 1.00 95.12 227 ALA A C 1
ATOM 1774 O O . ALA A 1 227 ? 2.415 -7.712 -3.850 1.00 95.12 227 ALA A O 1
ATOM 1775 N N . GLY A 1 228 ? 2.979 -9.873 -3.615 1.00 90.62 228 GLY A N 1
ATOM 1776 C CA . GLY A 1 228 ? 3.946 -9.887 -4.715 1.00 90.62 228 GLY A CA 1
ATOM 1777 C C . GLY A 1 228 ? 5.352 -9.416 -4.332 1.00 90.62 228 GLY A C 1
ATOM 1778 O O . GLY A 1 228 ? 6.064 -8.910 -5.201 1.00 90.62 228 GLY A O 1
ATOM 1779 N N . GLY A 1 229 ? 5.757 -9.577 -3.066 1.00 89.50 229 GLY A N 1
ATOM 1780 C CA . GLY A 1 229 ? 7.108 -9.247 -2.592 1.00 89.50 229 GLY A CA 1
ATOM 1781 C C . GLY A 1 229 ? 8.215 -9.931 -3.400 1.00 89.50 229 GLY A C 1
ATOM 1782 O O . GLY A 1 229 ? 9.085 -9.248 -3.930 1.00 89.50 229 GLY A O 1
ATOM 1783 N N . GLY A 1 230 ? 8.089 -11.237 -3.662 1.00 88.56 230 GLY A N 1
ATOM 1784 C CA . GLY A 1 230 ? 9.083 -12.014 -4.422 1.00 88.56 230 GLY A CA 1
ATOM 1785 C C . GLY A 1 230 ? 9.232 -11.654 -5.911 1.00 88.56 230 GLY A C 1
ATOM 1786 O O . GLY A 1 230 ? 10.009 -12.259 -6.649 1.00 88.56 230 GLY A O 1
ATOM 1787 N N . ARG A 1 231 ? 8.501 -10.647 -6.410 1.00 86.25 231 ARG A N 1
ATOM 1788 C CA . ARG A 1 231 ? 8.617 -10.169 -7.799 1.00 86.25 231 ARG A CA 1
ATOM 1789 C C . ARG A 1 231 ? 10.019 -9.636 -8.114 1.00 86.25 231 ARG A C 1
ATOM 1791 O O . ARG A 1 231 ? 10.414 -9.623 -9.284 1.00 86.25 231 ARG A O 1
ATOM 1798 N N . THR A 1 232 ? 10.728 -9.110 -7.117 1.00 85.75 232 THR A N 1
ATOM 1799 C CA . THR A 1 232 ? 12.091 -8.581 -7.270 1.00 85.75 232 THR A CA 1
ATOM 1800 C C . THR A 1 232 ? 13.142 -9.669 -7.383 1.00 85.75 232 THR A C 1
ATOM 1802 O O . THR A 1 232 ? 14.136 -9.446 -8.067 1.00 85.75 232 THR A O 1
ATOM 1805 N N . ASP A 1 233 ? 12.878 -10.835 -6.806 1.00 88.75 233 ASP A N 1
ATOM 1806 C CA . ASP A 1 233 ? 13.872 -11.899 -6.653 1.00 88.75 233 ASP A CA 1
ATOM 1807 C C . ASP A 1 233 ? 14.059 -12.683 -7.956 1.00 88.75 233 ASP A C 1
ATOM 1809 O O . ASP A 1 233 ? 15.096 -13.295 -8.192 1.00 88.75 233 ASP A O 1
ATOM 1813 N N . LYS A 1 234 ? 13.075 -12.609 -8.863 1.00 87.69 234 LYS A N 1
ATOM 1814 C CA . LYS A 1 234 ? 13.145 -13.232 -10.186 1.00 87.69 234 LYS A CA 1
ATOM 1815 C C . LYS A 1 234 ? 14.200 -12.545 -11.077 1.00 87.69 234 LYS A C 1
ATOM 1817 O O . LYS A 1 234 ? 13.962 -11.411 -11.524 1.00 87.69 234 LYS A O 1
ATOM 1822 N N . PRO A 1 235 ? 15.298 -13.232 -11.460 1.00 88.75 235 PRO A N 1
ATOM 1823 C CA . PRO A 1 235 ? 16.286 -12.671 -12.374 1.00 88.75 235 PRO A CA 1
ATOM 1824 C C . PRO A 1 235 ? 15.701 -12.516 -13.785 1.00 88.75 235 PRO A C 1
ATOM 1826 O O . PRO A 1 235 ? 14.908 -13.332 -14.262 1.00 88.75 235 PRO A O 1
ATOM 1829 N N . MET A 1 236 ? 16.088 -11.448 -14.489 1.00 86.56 236 MET A N 1
ATOM 1830 C CA . MET A 1 236 ? 15.526 -11.136 -15.812 1.00 86.56 236 MET A CA 1
ATOM 1831 C C . MET A 1 236 ? 16.091 -12.015 -16.935 1.00 86.56 236 MET A C 1
ATOM 1833 O O . MET A 1 236 ? 15.381 -12.239 -17.918 1.00 86.56 236 MET A O 1
ATOM 1837 N N . LEU A 1 237 ? 17.317 -12.532 -16.773 1.00 91.56 237 LEU A N 1
ATOM 1838 C CA . LEU A 1 237 ? 18.081 -13.426 -17.667 1.00 91.56 237 LEU A CA 1
ATOM 1839 C C . LEU A 1 237 ? 18.340 -12.918 -19.103 1.00 91.56 237 LEU A C 1
ATOM 1841 O O . LEU A 1 237 ? 19.385 -13.208 -19.666 1.00 91.56 237 LEU A O 1
ATOM 1845 N N . LYS A 1 238 ? 17.419 -12.163 -19.716 1.00 91.94 238 LYS A N 1
ATOM 1846 C CA . LYS A 1 238 ? 17.513 -11.636 -21.084 1.00 91.94 238 LYS A CA 1
ATOM 1847 C C . LYS A 1 238 ? 17.076 -10.173 -21.148 1.00 91.94 238 LYS A C 1
ATOM 1849 O O . LYS A 1 238 ? 16.067 -9.785 -20.553 1.00 91.94 238 LYS A O 1
ATOM 1854 N N . ALA A 1 239 ? 17.773 -9.388 -21.966 1.00 90.19 239 ALA A N 1
ATOM 1855 C CA . ALA A 1 239 ? 17.472 -7.974 -22.197 1.00 90.19 239 ALA A CA 1
ATOM 1856 C C . ALA A 1 239 ? 16.069 -7.758 -22.803 1.00 90.19 239 ALA A C 1
ATOM 1858 O O . ALA A 1 239 ? 15.343 -6.861 -22.384 1.00 90.19 239 ALA A O 1
ATOM 1859 N N . SER A 1 240 ? 15.623 -8.634 -23.710 1.00 90.31 240 SER A N 1
ATOM 1860 C CA . SER A 1 240 ? 14.277 -8.547 -24.302 1.00 90.31 240 SER A CA 1
ATOM 1861 C C . SER A 1 240 ? 13.156 -8.593 -23.244 1.00 90.31 240 SER A C 1
ATOM 1863 O O . SER A 1 240 ? 12.238 -7.772 -23.259 1.00 90.31 240 SER A O 1
ATOM 1865 N N . ARG A 1 241 ? 13.275 -9.453 -22.220 1.00 88.56 241 ARG A N 1
ATOM 1866 C CA . ARG A 1 241 ? 12.312 -9.495 -21.100 1.00 88.56 241 ARG A CA 1
ATOM 1867 C C . ARG A 1 241 ? 12.313 -8.191 -20.295 1.00 88.56 241 ARG A C 1
ATOM 1869 O O . ARG A 1 241 ? 11.261 -7.754 -19.826 1.00 88.56 241 ARG A O 1
ATOM 1876 N N . ALA A 1 242 ? 13.477 -7.558 -20.142 1.00 87.44 242 ALA A N 1
ATOM 1877 C CA . ALA A 1 242 ? 13.598 -6.253 -19.497 1.00 87.44 242 ALA A CA 1
ATOM 1878 C C . ALA A 1 242 ? 12.898 -5.149 -20.297 1.00 87.44 242 ALA A C 1
ATOM 1880 O O . ALA A 1 242 ? 12.171 -4.364 -19.688 1.00 87.44 242 ALA A O 1
ATOM 1881 N N . LYS A 1 243 ? 13.001 -5.156 -21.634 1.00 87.69 243 LYS A N 1
ATOM 1882 C CA . LYS A 1 243 ? 12.251 -4.242 -22.511 1.00 87.69 243 LYS A CA 1
ATOM 1883 C C . LYS A 1 243 ? 10.762 -4.264 -22.187 1.00 87.69 243 LYS A C 1
ATOM 1885 O O . LYS A 1 243 ? 10.200 -3.228 -21.853 1.00 87.69 243 LYS A O 1
ATOM 1890 N N . HIS A 1 244 ? 10.140 -5.442 -22.204 1.00 86.19 244 HIS A N 1
ATOM 1891 C CA . HIS A 1 244 ? 8.706 -5.571 -21.935 1.00 86.19 244 HIS A CA 1
ATOM 1892 C C . HIS A 1 244 ? 8.342 -5.180 -20.494 1.00 86.19 244 HIS A C 1
ATOM 1894 O O . HIS A 1 244 ? 7.366 -4.468 -20.283 1.00 86.19 244 HIS A O 1
ATOM 1900 N N . LYS A 1 245 ? 9.154 -5.558 -19.497 1.00 85.19 245 LYS A N 1
ATOM 1901 C CA . LYS A 1 245 ? 8.934 -5.186 -18.084 1.00 85.19 245 LYS A CA 1
ATOM 1902 C C . LYS A 1 245 ? 8.982 -3.676 -17.842 1.00 85.19 245 LYS A C 1
ATOM 1904 O O . LYS A 1 245 ? 8.262 -3.178 -16.977 1.00 85.19 245 LYS A O 1
ATOM 1909 N N . PHE A 1 246 ? 9.871 -2.964 -18.528 1.00 84.44 246 PHE A N 1
ATOM 1910 C CA . PHE A 1 246 ? 10.036 -1.524 -18.344 1.00 84.44 246 PHE A CA 1
ATOM 1911 C C . PHE A 1 246 ? 9.125 -0.706 -19.253 1.00 84.44 246 PHE A C 1
ATOM 1913 O O . PHE A 1 246 ? 8.666 0.333 -18.801 1.00 84.44 246 PHE A O 1
ATOM 1920 N N . ALA A 1 247 ? 8.779 -1.202 -20.445 1.00 81.50 247 ALA A N 1
ATOM 1921 C CA . ALA A 1 247 ? 7.864 -0.540 -21.377 1.00 81.50 247 ALA A CA 1
ATOM 1922 C C . ALA A 1 247 ? 6.443 -0.370 -20.820 1.00 81.50 247 ALA A C 1
ATOM 1924 O O . ALA A 1 247 ? 5.748 0.569 -21.181 1.00 81.50 247 ALA A O 1
ATOM 1925 N N . VAL A 1 248 ? 5.999 -1.250 -19.917 1.00 80.19 248 VAL A N 1
ATOM 1926 C CA . VAL A 1 248 ? 4.690 -1.097 -19.253 1.00 80.19 248 VAL A CA 1
ATOM 1927 C C . VAL A 1 248 ? 4.699 -0.037 -18.145 1.00 80.19 248 VAL A C 1
ATOM 1929 O O . VAL A 1 248 ? 3.651 0.302 -17.605 1.00 80.19 248 VAL A O 1
ATOM 1932 N N . LYS A 1 249 ? 5.876 0.492 -17.788 1.00 78.00 249 LYS A N 1
ATOM 1933 C CA . LYS A 1 249 ? 6.074 1.494 -16.735 1.00 78.00 249 LYS A CA 1
ATOM 1934 C C . LYS A 1 249 ? 6.681 2.761 -17.321 1.00 78.00 249 LYS A C 1
ATOM 1936 O O . LYS A 1 249 ? 7.230 2.768 -18.412 1.00 78.00 249 LYS A O 1
ATOM 1941 N N . ARG A 1 250 ? 6.669 3.839 -16.541 1.00 74.69 250 ARG A N 1
ATOM 1942 C CA . ARG A 1 250 ? 7.370 5.093 -16.860 1.00 74.69 250 ARG A CA 1
ATOM 1943 C C . ARG A 1 250 ? 8.896 4.962 -16.672 1.00 74.69 250 ARG A C 1
ATOM 1945 O O . ARG A 1 250 ? 9.523 5.791 -16.013 1.00 74.69 250 ARG A O 1
ATOM 1952 N N . ASN A 1 251 ? 9.494 3.880 -17.170 1.00 73.56 251 ASN A N 1
ATOM 1953 C CA . ASN A 1 251 ? 10.921 3.612 -17.051 1.00 73.56 251 ASN A CA 1
ATOM 1954 C C . ASN A 1 251 ? 11.599 3.756 -18.411 1.00 73.56 251 ASN A C 1
ATOM 1956 O O . ASN A 1 251 ? 11.291 3.034 -19.350 1.00 73.56 251 ASN A O 1
ATOM 1960 N N . SER A 1 252 ? 12.604 4.628 -18.474 1.00 72.38 252 SER A N 1
ATOM 1961 C CA . SER A 1 252 ? 13.525 4.676 -19.608 1.00 72.38 252 SER A CA 1
ATOM 1962 C C . SER A 1 252 ? 14.471 3.473 -19.531 1.00 72.38 252 SER A C 1
ATOM 1964 O O . SER A 1 252 ? 15.259 3.350 -18.584 1.00 72.38 252 SER A O 1
ATOM 1966 N N . TRP A 1 253 ? 14.333 2.559 -20.489 1.00 77.75 253 TRP A N 1
ATOM 1967 C CA . TRP A 1 253 ? 15.200 1.401 -20.697 1.00 77.75 253 TRP A CA 1
ATOM 1968 C C . TRP A 1 253 ? 15.300 1.115 -22.209 1.00 77.75 253 TRP A C 1
ATOM 1970 O O . TRP A 1 253 ? 14.261 1.157 -22.872 1.00 77.75 253 TRP A O 1
ATOM 1980 N N . PRO A 1 254 ? 16.486 0.785 -22.757 1.00 84.38 254 PRO A N 1
ATOM 1981 C CA . PRO A 1 254 ? 17.785 0.657 -22.087 1.00 84.38 254 PRO A CA 1
ATOM 1982 C C . PRO A 1 254 ? 18.375 2.012 -21.665 1.00 84.38 254 PRO A C 1
ATOM 1984 O O . PRO A 1 254 ? 17.946 3.070 -22.117 1.00 84.38 254 PRO A O 1
ATOM 1987 N N . LYS A 1 255 ? 19.338 1.988 -20.738 1.00 81.75 255 LYS A N 1
ATOM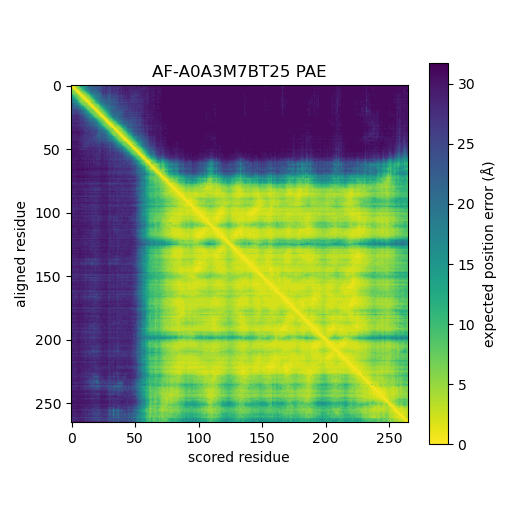 1988 C CA . LYS A 1 255 ? 20.042 3.192 -20.278 1.00 81.75 255 LYS A CA 1
ATOM 1989 C C . LYS A 1 255 ? 21.501 3.124 -20.712 1.00 81.75 255 LYS A C 1
ATOM 1991 O O . LYS A 1 255 ? 22.243 2.304 -20.182 1.00 81.75 255 LYS A O 1
ATOM 1996 N N . THR A 1 256 ? 21.907 4.020 -21.605 1.00 84.19 256 THR A N 1
ATOM 1997 C CA . THR A 1 256 ? 23.323 4.251 -21.917 1.00 84.19 256 THR A CA 1
ATOM 1998 C C . THR A 1 256 ? 24.011 4.910 -20.714 1.00 84.19 256 THR A C 1
ATOM 2000 O O . THR A 1 256 ? 23.398 5.732 -20.020 1.00 84.19 256 THR A O 1
ATOM 2003 N N . ARG A 1 257 ? 25.245 4.488 -20.408 1.00 84.94 257 ARG A N 1
ATOM 2004 C CA . ARG A 1 257 ? 26.085 5.084 -19.353 1.00 84.94 257 ARG A CA 1
ATOM 2005 C C . ARG A 1 257 ? 26.621 6.429 -19.844 1.00 84.94 257 ARG A C 1
ATOM 2007 O O . ARG A 1 257 ? 26.965 6.519 -21.013 1.00 84.94 257 ARG A O 1
ATOM 2014 N N . GLY A 1 258 ? 26.758 7.418 -18.959 1.00 83.12 258 GLY A N 1
ATOM 2015 C CA . GLY A 1 258 ? 27.269 8.747 -19.338 1.00 83.12 258 GLY A CA 1
ATOM 2016 C C . GLY A 1 258 ? 28.688 8.724 -19.917 1.00 83.12 258 GLY A C 1
ATOM 2017 O O . GLY A 1 258 ? 28.978 9.468 -20.831 1.00 83.12 258 GLY A O 1
ATOM 2018 N N . VAL A 1 259 ? 29.542 7.797 -19.469 1.00 86.50 259 VAL A N 1
ATOM 2019 C CA . VAL A 1 259 ? 30.910 7.622 -20.006 1.00 86.50 259 VAL A CA 1
ATOM 2020 C C . VAL A 1 259 ? 30.922 7.164 -21.474 1.00 86.50 259 VAL A C 1
ATOM 2022 O O . VAL A 1 259 ? 31.913 7.339 -22.163 1.00 86.50 259 VAL A O 1
ATOM 2025 N N . ALA A 1 260 ? 29.833 6.556 -21.954 1.00 84.44 260 ALA A N 1
ATOM 2026 C CA . ALA A 1 260 ? 29.693 6.127 -23.347 1.00 84.44 260 ALA A CA 1
ATOM 2027 C C . ALA A 1 260 ? 28.945 7.162 -24.211 1.00 84.44 260 ALA A C 1
ATOM 2029 O O . ALA A 1 260 ? 28.504 6.830 -25.308 1.00 84.44 260 ALA A O 1
ATOM 2030 N N . MET A 1 261 ? 28.719 8.363 -23.675 1.00 87.00 261 MET A N 1
ATOM 2031 C CA . MET A 1 261 ? 28.090 9.491 -24.358 1.00 87.00 261 MET A CA 1
ATOM 2032 C C . MET A 1 261 ? 29.154 10.543 -24.676 1.00 87.00 261 MET A C 1
ATOM 2034 O O . MET A 1 261 ? 30.179 10.604 -23.993 1.00 87.00 261 MET A O 1
ATOM 2038 N N . ASN A 1 262 ? 28.910 11.375 -25.687 1.00 86.38 262 ASN A N 1
ATOM 2039 C CA . ASN A 1 262 ? 29.789 12.505 -25.959 1.00 86.38 262 ASN A CA 1
ATOM 2040 C C . ASN A 1 262 ? 29.545 13.619 -24.924 1.00 86.38 262 ASN A C 1
ATOM 2042 O O . ASN A 1 262 ? 28.452 13.689 -24.362 1.00 86.38 262 ASN A O 1
ATOM 2046 N N . PRO A 1 263 ? 30.502 14.539 -24.698 1.00 78.25 263 PRO A N 1
ATOM 2047 C CA . PRO A 1 263 ? 30.324 15.660 -23.765 1.00 78.25 263 PRO A CA 1
ATOM 2048 C C . PRO A 1 263 ? 29.084 16.540 -24.022 1.00 78.25 263 PRO A C 1
ATOM 2050 O O . PRO A 1 263 ? 28.640 17.247 -23.124 1.00 78.25 263 PRO A O 1
ATOM 2053 N N . VAL A 1 264 ? 28.527 16.492 -25.236 1.00 78.00 264 VAL A N 1
ATOM 2054 C CA . VAL A 1 264 ? 27.351 17.262 -25.673 1.00 78.00 264 VAL A CA 1
ATOM 2055 C C . VAL A 1 264 ? 25.995 16.574 -25.392 1.00 78.00 264 VAL A C 1
ATOM 2057 O O . VAL A 1 264 ? 24.953 17.216 -25.518 1.00 78.00 264 VAL A O 1
ATOM 2060 N N . ASP A 1 265 ? 25.977 15.285 -25.023 1.00 64.25 265 ASP A N 1
ATOM 2061 C CA . ASP A 1 265 ? 24.764 14.445 -24.886 1.00 64.25 265 ASP A CA 1
ATOM 2062 C C . ASP A 1 265 ? 24.148 14.412 -23.467 1.00 64.25 265 ASP A C 1
ATOM 2064 O O . ASP A 1 265 ? 22.884 14.430 -23.364 1.00 64.25 265 ASP A O 1
#

Sequence (265 aa):
RSTLLGGRELRIRISPAAEHLKVDDNANTEPIHEQLRWYAAPLPYFRSTERQEDAEAAGRVIRNQRKGRGSIFTAHTRLNKAPAKLRTYDYAERHGYIRGVVREIVHDAGRGAPLAKVMFRDPYRYKQHIETFIANEGMYTGQFVYAGKNSTLNIGNILPLGSVPEGTVVSNVEEKIGDRGALGRTSGNYVTVIGHNPDEGKTRIKLPSGAKKVVKSSVRGMIGIVAGGGRTDKPMLKASRAKHKFAVKRNSWPKTRGVAMNPVD

Organism: Hortaea werneckii (NCBI:txid91943)

Nearest PDB structures (foldseek):
  8pv6-assembly1_LA  TM=9.465E-01  e=1.023E-35  Thermochaetoides thermophila DSM 1495
  8eug-assembly1_A  TM=9.485E-01  e=8.716E-34  Schizosaccharomyces pombe
  8q87-assembly1_BA  TM=9.522E-01  e=2.269E-32  Gallus gallus
  7oyc-assembly1_A1  TM=9.516E-01  e=5.518E-32  Xenopus laevis
  8rxx-assembly1_LA  TM=9.585E-01  e=1.133E-30  Leishmania major strain Friedlin

Foldseek 3Di:
DDDDDDDDDDDDDDDDDDDDDDDDDDDDDDDDDDDDDDDDDDDDDDDDDDPPPPVVPLPPPPCVVVVPPDPLQDWQCVQAPDPAFADFPDPCQEPHKWKWFFADWADRLAALFIKTFIWTQDPPDRDIDTHIHQAFPPDDGGDIEIHHDHDDQDAQHKHQQLSDDAQFKWAQWDQAARNRGDAQRHAQGIKGFHDDDVVVQWTWIQGSVRDIDIGHSRIMTGGHHGHDNCVVVDDQPDLVSVCVSPVNGSDDPPDDDPVPDDSVD

Radius of gyration: 33.42 Å; Cα contacts (8 Å, |Δi|>4): 460; chains: 1; bounding box: 104×76×72 Å

InterPro domains:
  IPR002171 Large ribosomal subunit protein uL2 [PIRSF002158] (52-265)
  IPR002171 Large ribosomal subunit protein uL2 [PTHR13691] (60-265)
  IPR008991 Translation protein SH3-like domain superfamily [SSF50104] (156-265)
  IPR012340 Nucleic acid-binding, OB-fold [G3DSA:2.40.50.140] (58-143)
  IPR012340 Nucleic acid-binding, OB-fold [SSF50249] (58-153)
  IPR014722 Large ribosomal subunit protein uL2, domain 2 [G3DSA:2.30.30.30] (147-226)
  IPR014726 Large ribosomal subunit protein uL2, domain 3 [G3DSA:4.10.950.10] (227-265)
  IPR022666 Large ribosomal subunit protein uL2, RNA-binding domain [PF00181] (63-147)
  IPR022666 Large ribosomal subunit protein uL2, RNA-binding domain [SM01383] (68-147)
  IPR022669 Large ribosomal subunit protein uL2, C-terminal [PF03947] (155-265)
  IPR022669 Large ribosomal subunit protein uL2, C-terminal [SM01382] (153-265)
  IPR022671 Large ribosomal subunit protein uL2, conserved site [PS00467] (254-265)

Secondary structure (DSSP, 8-state):
--------------------------------------------------------------TTTTSSSSGGG----TT--S---PPP--HHHHHSEEEEEEEEEE--SSSSS-EEEEEEEPSSSS-EEEEEEEPBTT--TT-EEEEETT--S-TT-EEEGGGSPTT-EEESB-SSTTS---BS-STT--EEEEEEETTTTEEEEE-TTS-EEEEETT-EEEESPBS-GGGTTS---SHHHHHHHHHTTT---S---GGGS-TT-

pLDDT: mean 76.2, std 24.72, range [27.11, 96.94]

Mean predicted aligned error: 14.64 Å